Protein AF-X0RHV0-F1 (afdb_monomer)

Mean predicted aligned error: 6.97 Å

Sequence (212 aa):
MEESTAMSLTYCPRVVGPRRPDYHCLESILASPQFAAKAGEELALAIYNHFTSRADGTYHFWPSGETEGNPRIRRSVHDPVKLLNAYGWAICGQCAQVLYGLYRAGGLRPGLIGLPGHSLCEVFYDGRWHILDVDMWTWFRAAEGHVAGAAELAEKPRELILENPNRSNPCDLPDRKLECYAEMYAKTEIVNGRVEGVCPDWGIRAHCMDFH

Radius of gyration: 19.1 Å; Cα contacts (8 Å, |Δi|>4): 354; chains: 1; bounding box: 46×34×72 Å

Structure (mmCIF, N/CA/C/O backbone):
data_AF-X0RHV0-F1
#
_entry.id   AF-X0RHV0-F1
#
loop_
_atom_site.group_PDB
_atom_site.id
_atom_site.type_symbol
_atom_site.label_atom_id
_atom_site.label_alt_id
_atom_site.label_comp_id
_atom_site.label_asym_id
_atom_site.label_entity_id
_atom_site.label_seq_id
_atom_site.pdbx_PDB_ins_code
_atom_site.Cartn_x
_atom_site.Cartn_y
_atom_site.Cartn_z
_atom_site.occupancy
_atom_site.B_iso_or_equiv
_atom_site.auth_seq_id
_atom_site.auth_comp_id
_atom_site.auth_asym_id
_atom_site.auth_atom_id
_atom_site.pdbx_PDB_model_num
ATOM 1 N N . MET A 1 1 ? 26.347 20.298 -51.565 1.00 43.06 1 MET A N 1
ATOM 2 C CA . MET A 1 1 ? 26.789 19.527 -50.388 1.00 43.06 1 MET A CA 1
ATOM 3 C C . MET A 1 1 ? 25.528 19.003 -49.740 1.00 43.06 1 MET A C 1
ATOM 5 O O . MET A 1 1 ? 24.814 19.789 -49.138 1.00 43.06 1 MET A O 1
ATOM 9 N N . GLU A 1 2 ? 25.190 17.744 -49.994 1.00 48.09 2 GLU A N 1
ATOM 10 C CA . GLU A 1 2 ? 24.089 17.066 -49.307 1.00 48.09 2 GLU A CA 1
ATOM 11 C C . GLU A 1 2 ? 24.623 16.528 -47.981 1.00 48.09 2 GLU A C 1
ATOM 13 O O . GLU A 1 2 ? 25.549 15.717 -47.954 1.00 48.09 2 GLU A O 1
ATOM 18 N N . GLU A 1 3 ? 24.076 17.031 -46.879 1.00 54.09 3 GLU A N 1
ATOM 19 C CA . GLU A 1 3 ? 24.314 16.498 -45.542 1.00 54.09 3 GLU A CA 1
ATOM 20 C C . GLU A 1 3 ? 23.583 15.155 -45.423 1.00 54.09 3 GLU A C 1
ATOM 22 O O . GLU A 1 3 ? 22.372 15.084 -45.226 1.00 54.09 3 GLU A O 1
ATOM 27 N N . SER A 1 4 ? 24.334 14.066 -45.584 1.00 59.34 4 SER A N 1
ATOM 28 C CA . SER A 1 4 ? 23.887 12.716 -45.249 1.00 59.34 4 SER A CA 1
ATOM 29 C C . SER A 1 4 ? 23.672 12.633 -43.735 1.00 59.34 4 SER A C 1
ATOM 31 O O . SER A 1 4 ? 24.628 12.477 -42.973 1.00 59.34 4 SER A O 1
ATOM 33 N N . THR A 1 5 ? 22.420 12.712 -43.288 1.00 61.16 5 THR A N 1
ATOM 34 C CA . THR A 1 5 ? 22.034 12.423 -41.903 1.00 61.16 5 THR A CA 1
ATOM 35 C C . THR A 1 5 ? 22.201 10.923 -41.662 1.00 61.16 5 THR A C 1
ATOM 37 O O . THR A 1 5 ? 21.362 10.112 -42.048 1.00 61.16 5 THR A O 1
ATOM 40 N N . ALA A 1 6 ? 23.323 10.524 -41.065 1.00 65.75 6 ALA A N 1
ATOM 41 C CA . ALA A 1 6 ? 23.523 9.145 -40.644 1.00 65.75 6 ALA A CA 1
ATOM 42 C C . ALA A 1 6 ? 22.540 8.824 -39.505 1.00 65.75 6 ALA A C 1
ATOM 44 O O . ALA A 1 6 ? 22.621 9.414 -38.429 1.00 65.75 6 ALA A O 1
ATOM 45 N N . MET A 1 7 ? 21.606 7.895 -39.729 1.00 62.66 7 MET A N 1
ATOM 46 C CA . MET A 1 7 ? 20.765 7.369 -38.652 1.00 62.66 7 MET A CA 1
ATOM 47 C C . MET A 1 7 ? 21.625 6.503 -37.728 1.00 62.66 7 MET A C 1
ATOM 49 O O . MET A 1 7 ? 22.079 5.429 -38.124 1.00 62.66 7 MET A O 1
ATOM 53 N N . SER A 1 8 ? 21.850 6.948 -36.491 1.00 75.25 8 SER A N 1
ATOM 54 C CA . SER A 1 8 ? 22.414 6.091 -35.448 1.00 75.25 8 SER A CA 1
ATOM 55 C C . SER A 1 8 ? 21.302 5.259 -34.814 1.00 75.25 8 SER A C 1
ATOM 57 O O . SER A 1 8 ? 20.317 5.811 -34.323 1.00 75.25 8 SER A O 1
ATOM 59 N N . LEU A 1 9 ? 21.462 3.937 -34.794 1.00 77.88 9 LEU A N 1
ATOM 60 C CA . LEU A 1 9 ? 20.575 3.049 -34.045 1.00 77.88 9 LEU A CA 1
ATOM 61 C C . LEU A 1 9 ? 20.891 3.173 -32.550 1.00 77.88 9 LEU A C 1
ATOM 63 O O . LEU A 1 9 ? 21.970 2.779 -32.108 1.00 77.88 9 LEU A O 1
ATOM 67 N N . THR A 1 10 ? 19.946 3.711 -31.785 1.00 73.62 10 THR A N 1
ATOM 68 C CA . THR A 1 10 ? 20.000 3.755 -30.319 1.00 73.62 10 THR A CA 1
ATOM 69 C C . THR A 1 10 ? 19.164 2.608 -29.762 1.00 73.62 10 THR A C 1
ATOM 71 O O . THR A 1 10 ? 18.024 2.414 -30.177 1.00 73.62 10 THR A O 1
ATOM 74 N N . TYR A 1 11 ? 19.718 1.855 -28.811 1.00 74.56 11 TYR A N 1
ATOM 75 C CA . TYR A 1 11 ? 19.019 0.767 -28.126 1.00 74.56 11 TYR A CA 1
ATOM 76 C C . TYR A 1 11 ? 18.949 1.058 -26.624 1.00 74.56 11 TYR A C 1
ATOM 78 O O . TYR A 1 11 ? 19.955 1.426 -26.020 1.00 74.56 11 TYR A O 1
ATOM 86 N N . CYS A 1 12 ? 17.786 0.830 -26.012 1.00 71.75 12 CYS A N 1
ATOM 87 C CA . CYS A 1 12 ? 17.591 0.887 -24.562 1.00 71.75 12 CYS A CA 1
ATOM 88 C C . CYS A 1 12 ? 17.339 -0.536 -24.039 1.00 71.75 12 CYS A C 1
ATOM 90 O O . CYS A 1 12 ? 16.196 -1.002 -24.076 1.00 71.75 12 CYS A O 1
ATOM 92 N N . PRO A 1 13 ? 18.385 -1.276 -23.616 1.00 75.94 13 PRO A N 1
ATOM 93 C CA . PRO A 1 13 ? 18.211 -2.645 -23.149 1.00 75.94 13 PRO A CA 1
ATOM 94 C C . PRO A 1 13 ? 17.356 -2.671 -21.878 1.00 75.94 13 PRO A C 1
ATOM 96 O O . PRO A 1 13 ? 17.600 -1.919 -20.935 1.00 75.94 13 PRO A O 1
ATOM 99 N N . ARG A 1 14 ? 16.367 -3.569 -21.845 1.00 77.00 14 ARG A N 1
ATOM 100 C CA . ARG A 1 14 ? 15.548 -3.836 -20.658 1.00 77.00 14 ARG A CA 1
ATOM 101 C C . ARG A 1 14 ? 16.146 -5.014 -19.896 1.00 77.00 14 ARG A C 1
ATOM 103 O O . ARG A 1 14 ? 16.381 -6.072 -20.478 1.00 77.00 14 ARG A O 1
ATOM 110 N N . VAL A 1 15 ? 16.387 -4.835 -18.600 1.00 78.44 15 VAL A N 1
ATOM 111 C CA . VAL A 1 15 ? 16.879 -5.903 -17.722 1.00 78.44 15 VAL A CA 1
ATOM 112 C C . VAL A 1 15 ? 15.691 -6.490 -16.971 1.00 78.44 15 VAL A C 1
ATOM 114 O O . VAL A 1 15 ? 15.186 -5.885 -16.032 1.00 78.44 15 VAL A O 1
ATOM 117 N N . VAL A 1 16 ? 15.250 -7.672 -17.395 1.00 82.25 16 VAL A N 1
ATOM 118 C CA . VAL A 1 16 ? 14.149 -8.423 -16.772 1.00 82.25 16 VAL A CA 1
ATOM 119 C C . VAL A 1 16 ? 14.664 -9.739 -16.193 1.00 82.25 16 VAL A C 1
ATOM 121 O O . VAL A 1 16 ? 15.694 -10.260 -16.625 1.00 82.25 16 VAL A O 1
ATOM 124 N N . GLY A 1 17 ? 13.958 -10.299 -15.211 1.00 78.81 17 GLY A N 1
ATOM 125 C CA . GLY A 1 17 ? 14.337 -11.578 -14.617 1.00 78.81 17 GLY A CA 1
ATOM 126 C C . GLY A 1 17 ? 13.169 -12.295 -13.942 1.00 78.81 17 GLY A C 1
ATOM 127 O O . GLY A 1 17 ? 12.178 -11.668 -13.598 1.00 78.81 17 GLY A O 1
ATOM 128 N N . PRO A 1 18 ? 13.282 -13.609 -13.691 1.00 77.69 18 PRO A N 1
ATOM 129 C CA . PRO A 1 18 ? 12.178 -14.410 -13.153 1.00 77.69 18 PRO A CA 1
ATOM 130 C C . PRO A 1 18 ? 11.901 -14.167 -11.661 1.00 77.69 18 PRO A C 1
ATOM 132 O O . PRO A 1 18 ? 10.912 -14.661 -11.133 1.00 77.69 18 PRO A O 1
ATOM 135 N N . ARG A 1 19 ? 12.805 -13.469 -10.959 1.00 79.00 19 ARG A N 1
ATOM 136 C CA . ARG A 1 19 ? 12.746 -13.255 -9.502 1.00 79.00 19 ARG A CA 1
ATOM 137 C C . ARG A 1 19 ? 12.317 -11.847 -9.097 1.00 79.00 19 ARG A C 1
ATOM 139 O O . ARG A 1 19 ? 12.130 -11.619 -7.913 1.00 79.00 19 ARG A O 1
ATOM 146 N N . ARG A 1 20 ? 12.204 -10.917 -10.047 1.00 85.06 20 ARG A N 1
ATOM 147 C CA . ARG A 1 20 ? 11.779 -9.535 -9.803 1.00 85.06 20 ARG A CA 1
ATOM 148 C C . ARG A 1 20 ? 10.726 -9.147 -10.833 1.00 85.06 20 ARG A C 1
ATOM 150 O O . ARG A 1 20 ? 10.904 -9.529 -11.989 1.00 85.06 20 ARG A O 1
ATOM 157 N N . PRO A 1 21 ? 9.674 -8.408 -10.445 1.00 90.88 21 PRO A N 1
ATOM 158 C CA . PRO A 1 21 ? 8.717 -7.888 -11.406 1.00 90.88 21 PRO A CA 1
ATOM 159 C C . PRO A 1 21 ? 9.385 -7.101 -12.527 1.00 90.88 21 PRO A C 1
ATOM 161 O O . PRO A 1 21 ? 10.388 -6.417 -12.309 1.00 90.88 21 PRO A O 1
ATOM 164 N N . ASP A 1 22 ? 8.786 -7.161 -13.712 1.00 91.31 22 ASP A N 1
ATOM 165 C CA . ASP A 1 22 ? 9.091 -6.203 -14.766 1.00 91.31 22 ASP A CA 1
ATOM 166 C C . ASP A 1 22 ? 8.487 -4.845 -14.384 1.00 91.31 22 ASP A C 1
ATOM 168 O O . ASP A 1 22 ? 7.293 -4.605 -14.553 1.00 91.31 22 ASP A O 1
ATOM 172 N N . TYR A 1 23 ? 9.321 -3.952 -13.850 1.00 90.81 23 TYR A N 1
ATOM 173 C CA . TYR A 1 23 ? 8.917 -2.604 -13.452 1.00 90.81 23 TYR A CA 1
ATOM 174 C C . TYR A 1 23 ? 8.792 -1.630 -14.629 1.00 90.81 23 TYR A C 1
ATOM 176 O O . TYR A 1 23 ? 8.876 -0.429 -14.413 1.00 90.81 23 TYR A O 1
ATOM 184 N N . HIS A 1 24 ? 8.627 -2.087 -15.870 1.00 88.19 24 HIS A N 1
ATOM 185 C CA . HIS A 1 24 ? 8.498 -1.200 -17.029 1.00 88.19 24 HIS A CA 1
ATOM 186 C C . HIS A 1 24 ? 7.219 -0.342 -17.020 1.00 88.19 24 HIS A C 1
ATOM 188 O O . HIS A 1 24 ? 7.252 0.831 -17.402 1.00 88.19 24 HIS A O 1
ATOM 194 N N . CYS A 1 25 ? 6.105 -0.927 -16.583 1.00 90.12 25 CYS A N 1
ATOM 195 C CA . CYS A 1 25 ? 4.816 -0.272 -16.381 1.00 90.12 25 CYS A CA 1
ATOM 196 C C . CYS A 1 25 ? 4.019 -1.008 -15.293 1.00 90.12 25 CYS A C 1
ATOM 198 O O . CYS A 1 25 ? 4.396 -2.101 -14.866 1.00 90.12 25 CYS A O 1
ATOM 200 N N . LEU A 1 26 ? 2.908 -0.424 -14.839 1.00 92.56 26 LEU A N 1
ATOM 201 C CA . LEU A 1 26 ? 2.079 -1.015 -13.782 1.00 92.56 26 LEU A CA 1
ATOM 202 C C . LEU A 1 26 ? 1.495 -2.373 -14.197 1.00 92.56 26 LEU A C 1
ATOM 204 O O . LEU A 1 26 ? 1.447 -3.298 -13.389 1.00 92.56 26 LEU A O 1
ATOM 208 N N . GLU A 1 27 ? 1.101 -2.513 -15.461 1.00 92.56 27 GLU A N 1
ATOM 209 C CA . GLU A 1 27 ? 0.551 -3.745 -16.024 1.00 92.56 27 GLU A CA 1
ATOM 210 C C . GLU A 1 27 ? 1.598 -4.865 -16.049 1.00 92.56 27 GLU A C 1
ATOM 212 O O . GLU A 1 27 ? 1.300 -5.984 -15.636 1.00 92.56 27 GLU A O 1
ATOM 217 N N . SER A 1 28 ? 2.836 -4.564 -16.460 1.00 92.56 28 SER A N 1
ATOM 218 C CA . SER A 1 28 ? 3.956 -5.515 -16.414 1.00 92.56 28 SER A CA 1
ATOM 219 C C . SER A 1 28 ? 4.270 -5.960 -14.984 1.00 92.56 28 SER A C 1
ATOM 221 O O . SER A 1 28 ? 4.503 -7.149 -14.748 1.00 92.56 28 SER A O 1
ATOM 223 N N . ILE A 1 29 ? 4.220 -5.038 -14.013 1.00 93.62 29 ILE A N 1
ATOM 224 C CA . ILE A 1 29 ? 4.400 -5.384 -12.598 1.00 93.62 29 ILE A CA 1
ATOM 225 C C . ILE A 1 29 ? 3.337 -6.406 -12.205 1.00 93.62 29 ILE A C 1
ATOM 227 O O . ILE A 1 29 ? 3.684 -7.500 -11.770 1.00 93.62 29 ILE A O 1
ATOM 231 N N . LEU A 1 30 ? 2.059 -6.091 -12.423 1.00 95.25 30 LEU A N 1
ATOM 232 C CA . LEU A 1 30 ? 0.923 -6.931 -12.029 1.00 95.25 30 LEU A CA 1
ATOM 233 C C . LEU A 1 30 ? 0.814 -8.250 -12.814 1.00 95.25 30 LEU A C 1
ATOM 235 O O . LEU A 1 30 ? 0.215 -9.203 -12.320 1.00 95.25 30 LEU A O 1
ATOM 239 N N . ALA A 1 31 ? 1.424 -8.342 -13.997 1.00 94.12 31 ALA A N 1
ATOM 240 C CA . ALA A 1 31 ? 1.538 -9.587 -14.757 1.00 94.12 31 ALA A CA 1
ATOM 241 C C . ALA A 1 31 ? 2.540 -10.584 -14.144 1.00 94.12 31 ALA A C 1
ATOM 243 O O . ALA A 1 31 ? 2.587 -11.747 -14.550 1.00 94.12 31 ALA A O 1
ATOM 244 N N . SER A 1 32 ? 3.345 -10.153 -13.168 1.00 92.94 32 SER A N 1
ATOM 245 C CA . SER A 1 32 ? 4.339 -11.012 -12.525 1.00 92.94 32 SER A CA 1
ATOM 246 C C . SER A 1 32 ? 3.670 -12.109 -11.677 1.00 92.94 32 SER A C 1
ATOM 248 O O . SER A 1 32 ? 2.629 -11.853 -11.064 1.00 92.94 32 SER A O 1
ATOM 250 N N . PRO A 1 33 ? 4.249 -13.326 -11.581 1.00 92.69 33 PRO A N 1
ATOM 251 C CA . PRO A 1 33 ? 3.590 -14.487 -10.968 1.00 92.69 33 PRO A CA 1
ATOM 252 C C . PRO A 1 33 ? 3.074 -14.287 -9.537 1.00 92.69 33 PRO A C 1
ATOM 254 O O . PRO A 1 33 ? 2.109 -14.928 -9.136 1.00 92.69 33 PRO A O 1
ATOM 257 N N . GLN A 1 34 ? 3.701 -13.405 -8.757 1.00 91.75 34 GLN A N 1
ATOM 258 C CA . GLN A 1 34 ? 3.284 -13.102 -7.387 1.00 91.75 34 GLN A CA 1
ATOM 259 C C . GLN A 1 34 ? 1.989 -12.280 -7.290 1.00 91.75 34 GLN A C 1
ATOM 261 O O . GLN A 1 34 ? 1.376 -12.273 -6.226 1.00 91.75 34 GLN A O 1
ATOM 266 N N . PHE A 1 35 ? 1.571 -11.604 -8.363 1.00 95.62 35 PHE A N 1
ATOM 267 C CA . PHE A 1 35 ? 0.349 -10.788 -8.404 1.00 95.62 35 PHE A CA 1
ATOM 268 C C . PHE A 1 35 ? -0.683 -11.336 -9.389 1.00 95.62 35 PHE A C 1
ATOM 270 O O . PHE A 1 35 ? -1.881 -11.136 -9.195 1.00 95.62 35 PHE A O 1
ATOM 277 N N . ALA A 1 36 ? -0.224 -12.035 -10.429 1.00 94.81 36 ALA A N 1
ATOM 278 C CA . ALA A 1 36 ? -1.064 -12.541 -11.500 1.00 94.81 36 ALA A CA 1
ATOM 279 C C . ALA A 1 36 ? -2.244 -13.371 -10.967 1.00 94.81 36 ALA A C 1
ATOM 281 O O . ALA A 1 36 ? -2.089 -14.204 -10.074 1.00 94.81 36 ALA A O 1
ATOM 282 N N . ALA A 1 37 ? -3.424 -13.139 -11.548 1.00 94.88 37 ALA A N 1
ATOM 283 C CA . ALA A 1 37 ? -4.700 -13.773 -11.199 1.00 94.88 37 ALA A CA 1
ATOM 284 C C . ALA A 1 37 ? -5.232 -13.514 -9.772 1.00 94.88 37 ALA A C 1
ATOM 286 O O . ALA A 1 37 ? -6.312 -14.007 -9.447 1.00 94.88 37 ALA A O 1
ATOM 287 N N . LYS A 1 38 ? -4.543 -12.721 -8.941 1.00 97.88 38 LYS A N 1
ATOM 288 C CA . LYS A 1 38 ? -5.050 -12.309 -7.626 1.00 97.88 38 LYS A CA 1
ATOM 289 C C . LYS A 1 38 ? -6.036 -11.152 -7.767 1.00 97.88 38 LYS A C 1
ATOM 291 O O . LYS A 1 38 ? -5.887 -10.297 -8.638 1.00 97.88 38 LYS A O 1
ATOM 296 N N . ALA A 1 39 ? -7.011 -11.091 -6.867 1.00 97.31 39 ALA A N 1
ATOM 297 C CA . ALA A 1 39 ? -7.975 -9.996 -6.765 1.00 97.31 39 ALA A CA 1
ATOM 298 C C . ALA A 1 39 ? -8.320 -9.713 -5.292 1.00 97.31 39 ALA A C 1
ATOM 300 O O . ALA A 1 39 ? -7.918 -10.462 -4.402 1.00 97.31 39 ALA A O 1
ATOM 301 N N . GLY A 1 40 ? -9.061 -8.631 -5.033 1.00 97.81 40 GLY A N 1
ATOM 302 C CA . GLY A 1 40 ? -9.542 -8.280 -3.690 1.00 97.81 40 GLY A CA 1
ATOM 303 C C . GLY A 1 40 ? -8.428 -8.215 -2.639 1.00 97.81 40 GLY A C 1
ATOM 304 O O . GLY A 1 40 ? -7.352 -7.664 -2.895 1.00 97.81 40 GLY A O 1
ATOM 305 N N . GLU A 1 41 ? -8.683 -8.811 -1.470 1.00 98.25 41 GLU A N 1
ATOM 306 C CA . GLU A 1 41 ? -7.718 -8.888 -0.365 1.00 98.25 41 GLU A CA 1
ATOM 307 C C . GLU A 1 41 ? -6.417 -9.597 -0.774 1.00 98.25 41 GLU A C 1
ATOM 309 O O . GLU A 1 41 ? -5.327 -9.165 -0.395 1.00 98.25 41 GLU A O 1
ATOM 314 N N . GLU A 1 42 ? -6.506 -10.659 -1.581 1.00 98.44 42 GLU A N 1
ATOM 315 C CA . GLU A 1 42 ? -5.343 -11.460 -1.969 1.00 98.44 42 GLU A CA 1
ATOM 316 C C . GLU A 1 42 ? -4.333 -10.633 -2.774 1.00 98.44 42 GLU A C 1
ATOM 318 O O . GLU A 1 42 ? -3.125 -10.711 -2.535 1.00 98.44 42 GLU A O 1
ATOM 323 N N . LEU A 1 43 ? -4.825 -9.806 -3.702 1.00 98.62 43 LEU A N 1
ATOM 324 C CA . LEU A 1 43 ? -3.979 -8.896 -4.471 1.00 98.62 43 LEU A CA 1
ATOM 325 C C . LEU A 1 43 ? -3.397 -7.795 -3.581 1.00 98.62 43 LEU A C 1
ATOM 327 O O . LEU A 1 43 ? -2.203 -7.507 -3.667 1.00 98.62 43 LEU A O 1
ATOM 331 N N . ALA A 1 44 ? -4.216 -7.205 -2.707 1.00 98.38 44 ALA A N 1
ATOM 332 C CA . ALA A 1 44 ? -3.777 -6.139 -1.813 1.00 98.38 44 ALA A CA 1
ATOM 333 C C . ALA A 1 44 ? -2.654 -6.607 -0.867 1.00 98.38 44 ALA A C 1
ATOM 335 O O . ALA A 1 44 ? -1.632 -5.934 -0.731 1.00 98.38 44 ALA A O 1
ATOM 336 N N . LEU A 1 45 ? -2.793 -7.801 -0.282 1.00 98.25 45 LEU A N 1
ATOM 337 C CA . LEU A 1 45 ? -1.759 -8.414 0.552 1.00 98.25 45 LEU A CA 1
ATOM 338 C C . LEU A 1 45 ? -0.520 -8.817 -0.248 1.00 98.25 45 LEU A C 1
ATOM 340 O O . LEU A 1 45 ? 0.589 -8.678 0.260 1.00 98.25 45 LEU A O 1
ATOM 344 N N . ALA A 1 46 ? -0.672 -9.309 -1.481 1.00 97.69 46 ALA A N 1
ATOM 345 C CA . ALA A 1 46 ? 0.476 -9.634 -2.326 1.00 97.69 46 ALA A CA 1
ATOM 346 C C . ALA A 1 46 ? 1.315 -8.386 -2.634 1.00 97.69 46 ALA A C 1
ATOM 348 O O . ALA A 1 46 ? 2.538 -8.426 -2.492 1.00 97.69 46 ALA A O 1
ATOM 349 N N . ILE A 1 47 ? 0.661 -7.271 -2.982 1.00 97.38 47 ILE A N 1
ATOM 350 C CA . ILE A 1 47 ? 1.303 -5.964 -3.178 1.00 97.38 47 ILE A CA 1
ATOM 351 C C . ILE A 1 47 ? 2.010 -5.524 -1.893 1.00 97.38 47 ILE A C 1
ATOM 353 O O . ILE A 1 47 ? 3.200 -5.219 -1.936 1.00 97.38 47 ILE A O 1
ATOM 357 N N . TYR A 1 48 ? 1.318 -5.553 -0.751 1.00 97.25 48 TYR A N 1
ATOM 358 C CA . TYR A 1 48 ? 1.912 -5.210 0.542 1.00 97.25 48 TYR A CA 1
ATOM 359 C C . TYR A 1 48 ? 3.169 -6.045 0.827 1.00 97.25 48 TYR A C 1
ATOM 361 O O . TYR A 1 48 ? 4.246 -5.489 1.014 1.00 97.25 48 TYR A O 1
ATOM 369 N N . ASN A 1 49 ? 3.056 -7.375 0.765 1.00 95.50 49 ASN A N 1
ATOM 370 C CA . ASN A 1 49 ? 4.151 -8.297 1.070 1.00 95.50 49 ASN A CA 1
ATOM 371 C C . ASN A 1 49 ? 5.374 -8.068 0.181 1.00 95.50 49 ASN A C 1
ATOM 373 O O . ASN A 1 49 ? 6.503 -8.235 0.636 1.00 95.50 49 ASN A O 1
ATOM 377 N N . HIS A 1 50 ? 5.157 -7.703 -1.083 1.00 94.56 50 HIS A N 1
ATOM 378 C CA . HIS A 1 50 ? 6.229 -7.386 -2.016 1.00 94.56 50 HIS A CA 1
ATOM 379 C C . HIS A 1 50 ? 6.995 -6.128 -1.587 1.00 94.56 50 HIS A C 1
ATOM 381 O O . HIS A 1 50 ? 8.218 -6.181 -1.425 1.00 94.56 50 HIS A O 1
ATOM 387 N N . PHE A 1 51 ? 6.276 -5.032 -1.323 1.00 93.94 51 PHE A N 1
ATOM 388 C CA . PHE A 1 51 ? 6.871 -3.741 -0.953 1.00 93.94 51 PHE A CA 1
ATOM 389 C C . PHE A 1 51 ? 7.358 -3.656 0.499 1.00 93.94 51 PHE A C 1
ATOM 391 O O . PHE A 1 51 ? 8.112 -2.742 0.825 1.00 93.94 51 PHE A O 1
ATOM 398 N N . THR A 1 52 ? 7.022 -4.635 1.338 1.00 93.19 52 THR A N 1
ATOM 399 C CA . THR A 1 52 ? 7.591 -4.811 2.683 1.00 93.19 52 THR A CA 1
ATOM 400 C C . THR A 1 52 ? 8.527 -6.023 2.772 1.00 93.19 52 THR A C 1
ATOM 402 O O . THR A 1 52 ? 8.794 -6.544 3.857 1.00 93.19 52 THR A O 1
ATOM 405 N N . SER A 1 53 ? 9.001 -6.551 1.639 1.00 91.50 53 SER A N 1
ATOM 406 C CA . SER A 1 53 ? 9.967 -7.653 1.631 1.00 91.50 53 SER A CA 1
ATOM 407 C C . SER A 1 53 ? 11.400 -7.139 1.782 1.00 91.50 53 SER A C 1
ATOM 409 O O . SER A 1 53 ? 11.742 -6.035 1.374 1.00 91.50 53 SER A O 1
ATOM 411 N N . ARG A 1 54 ? 12.308 -7.976 2.293 1.00 85.94 54 ARG A N 1
ATOM 412 C CA . ARG A 1 54 ? 13.744 -7.632 2.344 1.00 85.94 54 ARG A CA 1
ATOM 413 C C . ARG A 1 54 ? 14.428 -7.606 0.974 1.00 85.94 54 ARG A C 1
ATOM 415 O O . ARG A 1 54 ? 15.551 -7.125 0.877 1.00 85.94 54 ARG A O 1
ATOM 422 N N . ALA A 1 55 ? 13.806 -8.196 -0.046 1.00 87.06 55 ALA A N 1
ATOM 423 C CA . ALA A 1 55 ? 14.393 -8.322 -1.376 1.00 87.06 55 ALA A CA 1
ATOM 424 C C . ALA A 1 55 ? 13.959 -7.182 -2.299 1.00 87.06 55 ALA A C 1
ATOM 426 O O . ALA A 1 55 ? 14.791 -6.632 -3.015 1.00 87.06 55 ALA A O 1
ATOM 427 N N . ASP A 1 56 ? 12.676 -6.832 -2.273 1.00 87.56 56 ASP A N 1
ATOM 428 C CA . ASP A 1 56 ? 12.050 -5.898 -3.215 1.00 87.56 56 ASP A CA 1
ATOM 429 C C . ASP A 1 56 ? 11.309 -4.753 -2.525 1.00 87.56 56 ASP A C 1
ATOM 431 O O . ASP A 1 56 ? 10.688 -3.925 -3.193 1.00 87.56 56 ASP A O 1
ATOM 435 N N . GLY A 1 57 ? 11.364 -4.711 -1.194 1.00 87.31 57 GLY A N 1
ATOM 436 C CA . GLY A 1 57 ? 10.693 -3.693 -0.418 1.00 87.31 57 GLY A CA 1
ATOM 437 C C . GLY A 1 57 ? 11.297 -2.310 -0.591 1.00 87.31 57 GLY A C 1
ATOM 438 O O . GLY A 1 57 ? 12.485 -2.142 -0.874 1.00 87.31 57 GLY A O 1
ATOM 439 N N . THR A 1 58 ? 10.451 -1.312 -0.384 1.00 86.31 58 THR A N 1
ATOM 440 C CA . THR A 1 58 ? 10.868 0.082 -0.258 1.00 86.31 58 THR A CA 1
ATOM 441 C C . THR A 1 58 ? 11.235 0.369 1.191 1.00 86.31 58 THR A C 1
ATOM 443 O O . THR A 1 58 ? 10.632 -0.187 2.110 1.00 86.31 58 THR A O 1
ATOM 446 N N . TYR A 1 59 ? 12.186 1.272 1.412 1.00 86.06 59 TYR A N 1
ATOM 447 C CA . TYR A 1 59 ? 12.462 1.809 2.742 1.00 86.06 59 TYR A CA 1
ATOM 448 C C . TYR A 1 59 ? 12.120 3.297 2.801 1.00 86.06 59 TYR A C 1
ATOM 450 O O . TYR A 1 59 ? 12.268 4.022 1.811 1.00 86.06 59 TYR A O 1
ATOM 458 N N . HIS A 1 60 ? 11.661 3.736 3.972 1.00 88.94 60 HIS A N 1
ATOM 459 C CA . HIS A 1 60 ? 11.322 5.129 4.218 1.00 88.94 60 HIS A CA 1
ATOM 460 C C . HIS A 1 60 ? 12.591 5.983 4.301 1.00 88.94 60 HIS A C 1
ATOM 462 O O . HIS A 1 60 ? 13.454 5.752 5.152 1.00 88.94 60 HIS A O 1
ATOM 468 N N . PHE A 1 61 ? 12.719 6.975 3.421 1.00 87.88 61 PHE A N 1
ATOM 469 C CA . PHE A 1 61 ? 13.841 7.918 3.428 1.00 87.88 61 PHE A CA 1
ATOM 470 C C . PHE A 1 61 ? 13.438 9.273 2.839 1.00 87.88 61 PHE A C 1
ATOM 472 O O . PHE A 1 61 ? 12.267 9.543 2.661 1.00 87.88 61 PHE A O 1
ATOM 479 N N . TRP A 1 62 ? 14.389 10.165 2.564 1.00 85.00 62 TRP A N 1
ATOM 480 C CA . TRP A 1 62 ? 14.162 11.499 2.021 1.00 85.00 62 TRP A CA 1
ATOM 481 C C . TRP A 1 62 ? 13.334 11.489 0.721 1.00 85.00 62 TRP A C 1
ATOM 483 O O . TRP A 1 62 ? 13.581 10.636 -0.138 1.00 85.00 62 TRP A O 1
ATOM 493 N N . PRO A 1 63 ? 12.414 12.455 0.509 1.00 81.38 63 PRO A N 1
ATOM 494 C CA . PRO A 1 63 ? 11.645 12.537 -0.731 1.00 81.38 63 PRO A CA 1
ATOM 495 C C . PRO A 1 63 ? 12.571 12.593 -1.945 1.00 81.38 63 PRO A C 1
ATOM 497 O O . PRO A 1 63 ? 13.436 13.470 -2.038 1.00 81.38 63 PRO A O 1
ATOM 500 N N . SER A 1 64 ? 12.381 11.675 -2.895 1.00 84.12 64 SER A N 1
ATOM 501 C CA . SER A 1 64 ? 13.128 11.722 -4.152 1.00 84.12 64 SER A CA 1
ATOM 502 C C . SER A 1 64 ? 12.738 12.973 -4.937 1.00 84.12 64 SER A C 1
ATOM 504 O O . SER A 1 64 ? 11.578 13.161 -5.305 1.00 84.12 64 SER A O 1
ATOM 506 N N . GLY A 1 65 ? 13.709 13.864 -5.136 1.00 78.50 65 GLY A N 1
ATOM 507 C CA . GLY A 1 65 ? 13.507 15.167 -5.757 1.00 78.50 65 GLY A CA 1
ATOM 508 C C . GLY A 1 65 ? 14.150 15.265 -7.134 1.00 78.50 65 GLY A C 1
ATOM 509 O O . GLY A 1 65 ? 15.255 14.766 -7.336 1.00 78.50 65 GLY A O 1
ATOM 510 N N . GLU A 1 66 ? 13.490 15.962 -8.058 1.00 77.00 66 GLU A N 1
ATOM 511 C CA . GLU A 1 66 ? 14.031 16.269 -9.384 1.00 77.00 66 GLU A CA 1
ATOM 512 C C . GLU A 1 66 ? 13.766 17.711 -9.816 1.00 77.00 66 GLU A C 1
ATOM 514 O O . GLU A 1 66 ? 12.656 18.256 -9.708 1.00 77.00 66 GLU A O 1
ATOM 519 N N . THR A 1 67 ? 14.810 18.326 -10.373 1.00 71.69 67 THR A N 1
ATOM 520 C CA . THR A 1 67 ? 14.752 19.676 -10.944 1.00 71.69 67 THR A CA 1
ATOM 521 C C . THR A 1 67 ? 13.938 19.705 -12.241 1.00 71.69 67 THR A C 1
ATOM 523 O O . THR A 1 67 ? 13.217 20.678 -12.473 1.00 71.69 67 THR A O 1
ATOM 526 N N . GLU A 1 68 ? 13.968 18.622 -13.022 1.00 67.81 68 GLU A N 1
ATOM 527 C CA . GLU A 1 68 ? 13.284 18.444 -14.310 1.00 67.81 68 GLU A CA 1
ATOM 528 C C . GLU A 1 68 ? 12.705 17.019 -14.402 1.00 67.81 68 GLU A C 1
ATOM 530 O O . GLU A 1 68 ? 13.343 16.076 -13.945 1.00 67.81 68 GLU A O 1
ATOM 535 N N . GLY A 1 69 ? 11.491 16.860 -14.949 1.00 62.41 69 GLY A N 1
ATOM 536 C CA . GLY A 1 69 ? 10.791 15.566 -15.043 1.00 62.41 69 GLY A CA 1
ATOM 537 C C . GLY A 1 69 ? 9.279 15.654 -14.776 1.00 62.41 69 GLY A C 1
ATOM 538 O O . GLY A 1 69 ? 8.812 16.601 -14.139 1.00 62.41 69 GLY A O 1
ATOM 539 N N . ASN A 1 70 ? 8.515 14.667 -15.264 1.00 64.69 70 ASN A N 1
ATOM 540 C CA . ASN A 1 70 ? 7.062 14.537 -15.083 1.00 64.69 70 ASN A CA 1
ATOM 541 C C . ASN A 1 70 ? 6.665 13.072 -14.792 1.00 64.69 70 ASN A C 1
ATOM 543 O O . ASN A 1 70 ? 7.305 12.185 -15.355 1.00 64.69 70 ASN A O 1
ATOM 547 N N . PRO A 1 71 ? 5.604 12.815 -13.994 1.00 64.88 71 PRO A N 1
ATOM 548 C CA . PRO A 1 71 ? 4.919 13.730 -13.079 1.00 64.88 71 PRO A CA 1
ATOM 549 C C . PRO A 1 71 ? 5.716 13.995 -11.789 1.00 64.88 71 PRO A C 1
ATOM 551 O O . PRO A 1 71 ? 6.320 13.099 -11.196 1.00 64.88 71 PRO A O 1
ATOM 554 N N . ARG A 1 72 ? 5.645 15.240 -11.304 1.00 64.62 72 ARG A N 1
ATOM 555 C CA . ARG A 1 72 ? 6.189 15.652 -10.002 1.00 64.62 72 ARG A CA 1
ATOM 556 C C . ARG A 1 72 ? 5.186 16.481 -9.210 1.00 64.62 72 ARG A C 1
ATOM 558 O O . ARG A 1 72 ? 4.424 17.254 -9.786 1.00 64.6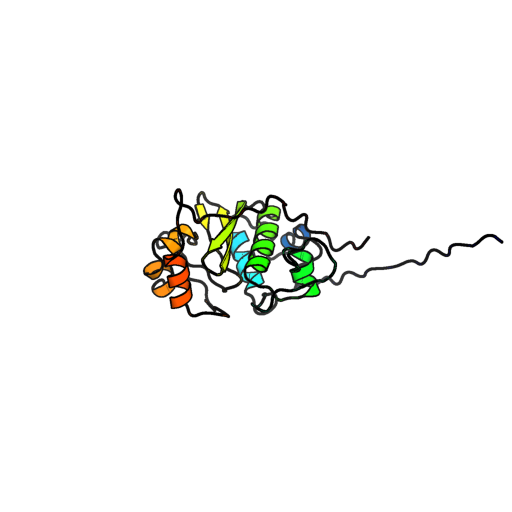2 72 ARG A O 1
ATOM 565 N N . ILE A 1 73 ? 5.243 16.386 -7.886 1.00 65.94 73 ILE A N 1
ATOM 566 C CA . ILE A 1 73 ? 4.478 17.232 -6.959 1.00 65.94 73 ILE A CA 1
ATOM 567 C C . ILE A 1 73 ? 5.486 17.906 -6.037 1.00 65.94 73 ILE A C 1
ATOM 569 O O . ILE A 1 73 ? 6.290 17.237 -5.401 1.00 65.94 73 ILE A O 1
ATOM 573 N N . ARG A 1 74 ? 5.486 19.245 -5.984 1.00 68.31 74 ARG A N 1
ATOM 574 C CA . ARG A 1 74 ? 6.418 20.031 -5.145 1.00 68.31 74 ARG A CA 1
ATOM 575 C C . ARG A 1 74 ? 7.900 19.637 -5.313 1.00 68.31 74 ARG A C 1
ATOM 577 O O . ARG A 1 74 ? 8.653 19.643 -4.349 1.00 68.31 74 ARG A O 1
ATOM 584 N N . ARG A 1 75 ? 8.319 19.353 -6.555 1.00 74.31 75 ARG A N 1
ATOM 585 C CA . ARG A 1 75 ? 9.663 18.858 -6.940 1.00 74.31 75 ARG A CA 1
ATOM 586 C C . ARG A 1 75 ? 9.978 17.417 -6.525 1.00 74.31 75 ARG A C 1
ATOM 588 O O . ARG A 1 75 ? 11.073 16.967 -6.836 1.00 74.31 75 ARG A O 1
ATOM 595 N N . SER A 1 76 ? 9.043 16.694 -5.917 1.00 79.06 76 SER A N 1
ATOM 596 C CA . SER A 1 76 ? 9.182 15.268 -5.617 1.00 79.06 76 SER A CA 1
ATOM 597 C C . SER A 1 76 ? 8.637 14.401 -6.748 1.00 79.06 76 SER A C 1
ATOM 599 O O . SER A 1 76 ? 7.611 14.736 -7.347 1.00 79.06 76 SER A O 1
ATOM 601 N N . VAL A 1 77 ? 9.300 13.283 -7.034 1.00 84.31 77 VAL A N 1
ATOM 602 C CA . VAL A 1 77 ? 8.864 12.300 -8.036 1.00 84.31 77 VAL A CA 1
ATOM 603 C C . VAL A 1 77 ? 7.701 11.489 -7.477 1.00 84.31 77 VAL A C 1
ATOM 605 O O . VAL A 1 77 ? 7.794 10.966 -6.373 1.00 84.31 77 VAL A O 1
ATOM 608 N N . HIS A 1 78 ? 6.605 11.368 -8.223 1.00 82.94 78 HIS A N 1
ATOM 609 C CA . HIS A 1 78 ? 5.461 10.530 -7.826 1.00 82.94 78 HIS A CA 1
ATOM 610 C C . HIS A 1 78 ? 5.099 9.474 -8.870 1.00 82.94 78 HIS A C 1
ATOM 612 O O . HIS A 1 78 ? 4.126 8.749 -8.693 1.00 82.94 78 HIS A O 1
ATOM 618 N N . ASP A 1 79 ? 5.879 9.378 -9.946 1.00 84.88 79 ASP A N 1
ATOM 619 C CA . ASP A 1 79 ? 5.730 8.314 -10.926 1.00 84.88 79 ASP A CA 1
ATOM 620 C C . ASP A 1 79 ? 6.154 6.966 -10.309 1.00 84.88 79 ASP A C 1
ATOM 622 O O . ASP A 1 79 ? 7.321 6.824 -9.926 1.00 84.88 79 ASP A O 1
ATOM 626 N N . PRO A 1 80 ? 5.248 5.974 -10.195 1.00 87.31 80 PRO A N 1
ATOM 627 C CA . PRO A 1 80 ? 5.570 4.701 -9.560 1.00 87.31 80 PRO A CA 1
ATOM 628 C C . PRO A 1 80 ? 6.683 3.946 -10.279 1.00 87.31 80 PRO A C 1
ATOM 630 O O . PRO A 1 80 ? 7.556 3.359 -9.649 1.00 87.31 80 PRO A O 1
ATOM 633 N N 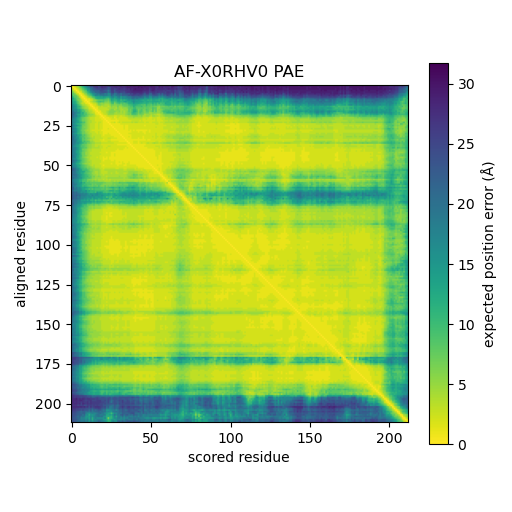. VAL A 1 81 ? 6.676 3.986 -11.605 1.00 88.88 81 VAL A N 1
ATOM 634 C CA . VAL A 1 81 ? 7.634 3.274 -12.440 1.00 88.88 81 VAL A CA 1
ATOM 635 C C . VAL A 1 81 ? 9.029 3.865 -12.231 1.00 88.88 81 VAL A C 1
ATOM 637 O O . VAL A 1 81 ? 9.994 3.135 -11.991 1.00 88.88 81 VAL A O 1
ATOM 640 N N . LYS A 1 82 ? 9.142 5.194 -12.215 1.00 86.75 82 LYS A N 1
ATOM 641 C CA . LYS A 1 82 ? 10.411 5.875 -11.947 1.00 86.75 82 LYS A CA 1
ATOM 642 C C . LYS A 1 82 ? 10.903 5.662 -10.516 1.00 86.75 82 LYS A C 1
ATOM 644 O O . LYS A 1 82 ? 12.089 5.404 -10.318 1.00 86.75 82 LYS A O 1
ATOM 649 N N . LEU A 1 83 ? 10.007 5.736 -9.528 1.00 88.44 83 LEU A N 1
ATOM 650 C CA . LEU A 1 83 ? 10.332 5.485 -8.119 1.00 88.44 83 LEU A CA 1
ATOM 651 C C . LEU A 1 83 ? 10.972 4.107 -7.921 1.00 88.44 83 LEU A C 1
ATOM 653 O O . LEU A 1 83 ? 12.017 3.999 -7.276 1.00 88.44 83 LEU A O 1
ATOM 657 N N . LEU A 1 84 ? 10.382 3.077 -8.529 1.00 89.50 84 LEU A N 1
ATOM 658 C CA . LEU A 1 84 ? 10.814 1.690 -8.364 1.00 89.50 84 LEU A CA 1
ATOM 659 C C . LEU A 1 84 ? 12.093 1.351 -9.140 1.00 89.50 84 LEU A C 1
ATOM 661 O O . LEU A 1 84 ? 12.889 0.547 -8.662 1.00 89.50 84 LEU A O 1
ATOM 665 N N . ASN A 1 85 ? 12.326 1.973 -10.300 1.00 87.88 85 ASN A N 1
ATOM 666 C CA . ASN A 1 85 ? 13.518 1.693 -11.108 1.00 87.88 85 ASN A CA 1
ATOM 667 C C . ASN A 1 85 ? 14.739 2.548 -10.737 1.00 87.88 85 ASN A C 1
ATOM 669 O O . ASN A 1 85 ? 15.863 2.057 -10.821 1.00 87.88 85 ASN A O 1
ATOM 673 N N . ALA A 1 86 ? 14.549 3.825 -10.387 1.00 87.50 86 ALA A N 1
ATOM 674 C CA . ALA A 1 86 ? 15.653 4.784 -10.273 1.00 87.50 86 ALA A CA 1
ATOM 675 C C . ALA A 1 86 ? 16.054 5.117 -8.830 1.00 87.50 86 ALA A C 1
ATOM 677 O O . ALA A 1 86 ? 17.200 5.500 -8.599 1.00 87.50 86 ALA A O 1
ATOM 678 N N . TYR A 1 87 ? 15.133 4.989 -7.870 1.00 88.19 87 TYR A N 1
ATOM 679 C CA . TYR A 1 87 ? 15.373 5.390 -6.482 1.00 88.19 87 TYR A CA 1
ATOM 680 C C . TYR A 1 87 ? 15.424 4.183 -5.549 1.00 88.19 87 TYR A C 1
ATOM 682 O O . TYR A 1 87 ? 16.427 3.965 -4.882 1.00 88.19 87 TYR A O 1
ATOM 690 N N . GLY A 1 88 ? 14.369 3.366 -5.505 1.00 85.81 88 GLY A N 1
ATOM 691 C CA . GLY A 1 88 ? 14.296 2.242 -4.562 1.00 85.81 88 GLY A CA 1
ATOM 692 C C . GLY A 1 88 ? 14.041 2.653 -3.101 1.00 85.81 88 GLY A C 1
ATOM 693 O O . GLY A 1 88 ? 14.062 1.803 -2.214 1.00 85.81 88 GLY A O 1
ATOM 694 N N . TRP A 1 89 ? 13.759 3.934 -2.847 1.00 90.38 89 TRP A N 1
ATOM 695 C CA . TRP A 1 89 ? 13.251 4.464 -1.578 1.00 90.38 89 TRP A CA 1
ATOM 696 C C . TRP A 1 89 ? 12.119 5.457 -1.843 1.00 90.38 89 TRP A C 1
ATOM 698 O O . TRP A 1 89 ? 11.973 5.968 -2.959 1.00 90.38 89 TRP A O 1
ATOM 708 N N . ALA A 1 90 ? 11.317 5.733 -0.819 1.00 90.44 90 ALA A N 1
ATOM 709 C CA . ALA A 1 90 ? 10.171 6.629 -0.912 1.00 90.44 90 ALA A CA 1
ATOM 710 C C . ALA A 1 90 ? 9.822 7.226 0.462 1.00 90.44 90 ALA A C 1
ATOM 712 O O . ALA A 1 90 ? 10.307 6.755 1.487 1.00 90.44 90 ALA A O 1
ATOM 713 N N . ILE A 1 91 ? 8.982 8.264 0.471 1.00 90.25 91 ILE A N 1
ATOM 714 C CA . ILE A 1 91 ? 8.209 8.691 1.654 1.00 90.25 91 ILE A CA 1
ATOM 715 C C . ILE A 1 91 ? 6.744 8.261 1.538 1.00 90.25 91 ILE A C 1
ATOM 717 O O . ILE A 1 91 ? 6.275 7.948 0.442 1.00 90.25 91 ILE A O 1
ATOM 721 N N . CYS A 1 92 ? 5.985 8.397 2.627 1.00 90.94 92 CYS A N 1
ATOM 722 C CA . CYS A 1 92 ? 4.550 8.112 2.715 1.00 90.94 92 CYS A CA 1
ATOM 723 C C . CYS A 1 92 ? 3.727 8.551 1.493 1.00 90.94 92 CYS A C 1
ATOM 725 O O . CYS A 1 92 ? 3.040 7.742 0.874 1.00 90.94 92 CYS A O 1
ATOM 727 N N . GLY A 1 93 ? 3.855 9.809 1.059 1.00 88.06 93 GLY A N 1
ATOM 728 C CA . GLY A 1 93 ? 3.126 10.325 -0.102 1.00 88.06 93 GLY A CA 1
ATOM 729 C C . GLY A 1 93 ? 3.538 9.695 -1.438 1.00 88.06 93 GLY A C 1
ATOM 730 O O . GLY A 1 93 ? 2.740 9.657 -2.367 1.00 88.06 93 GLY A O 1
ATOM 731 N N . GLN A 1 94 ? 4.767 9.197 -1.565 1.00 90.62 94 GLN A N 1
ATOM 732 C CA . GLN A 1 94 ? 5.247 8.486 -2.753 1.00 90.62 94 GLN A CA 1
ATOM 733 C C . GLN A 1 94 ? 4.783 7.025 -2.727 1.00 90.62 94 GLN A C 1
ATOM 735 O O . GLN A 1 94 ? 4.219 6.557 -3.714 1.00 90.62 94 GLN A O 1
ATOM 740 N N . CYS A 1 95 ? 4.902 6.356 -1.575 1.00 93.31 95 CYS A N 1
ATOM 741 C CA . CYS A 1 95 ? 4.340 5.026 -1.328 1.00 93.31 95 CYS A CA 1
ATOM 742 C C . CYS A 1 95 ? 2.833 4.990 -1.627 1.00 93.31 95 CYS A C 1
ATOM 744 O O . CYS A 1 95 ? 2.362 4.131 -2.369 1.00 93.31 95 CYS A O 1
ATOM 746 N N . ALA A 1 96 ? 2.076 5.976 -1.138 1.00 92.56 96 ALA A N 1
ATOM 747 C CA . ALA A 1 96 ? 0.642 6.088 -1.386 1.00 92.56 96 ALA A CA 1
ATOM 748 C C . ALA A 1 96 ? 0.304 6.201 -2.885 1.00 92.56 96 ALA A C 1
ATOM 750 O O . ALA A 1 96 ? -0.653 5.584 -3.345 1.00 92.56 96 ALA A O 1
ATOM 751 N N . GLN A 1 97 ? 1.096 6.938 -3.670 1.00 89.94 97 GLN A N 1
ATOM 752 C CA . GLN A 1 97 ? 0.884 7.067 -5.120 1.00 89.94 97 GLN A CA 1
ATOM 753 C C . GLN A 1 97 ? 1.243 5.777 -5.874 1.00 89.94 97 GLN A C 1
ATOM 755 O O . GLN A 1 97 ? 0.519 5.387 -6.790 1.00 89.94 97 GLN A O 1
ATOM 760 N N . VAL A 1 98 ? 2.303 5.072 -5.457 1.00 92.88 98 VAL A N 1
ATOM 761 C CA . VAL A 1 98 ? 2.639 3.735 -5.983 1.00 92.88 98 VAL A CA 1
ATOM 762 C C . VAL A 1 98 ? 1.474 2.770 -5.763 1.00 92.88 98 VAL A C 1
ATOM 764 O O . VAL A 1 98 ? 1.006 2.144 -6.716 1.00 92.88 98 VAL A O 1
ATOM 767 N N . LEU A 1 99 ? 0.960 2.700 -4.531 1.00 95.81 99 LEU A N 1
ATOM 768 C CA . LEU A 1 99 ? -0.191 1.864 -4.193 1.00 95.81 99 LEU A CA 1
ATOM 769 C C . LEU A 1 99 ? -1.440 2.264 -4.978 1.00 95.81 99 LEU A C 1
ATOM 771 O O . LEU A 1 99 ? -2.111 1.395 -5.527 1.00 95.81 99 LEU A O 1
ATOM 775 N N . TYR A 1 100 ? -1.726 3.563 -5.099 1.00 93.81 100 TYR A N 1
ATOM 776 C CA . TYR A 1 100 ? -2.859 4.049 -5.883 1.00 93.81 100 TYR A CA 1
ATOM 777 C C . TYR A 1 100 ? -2.784 3.559 -7.334 1.00 93.81 100 TYR A C 1
ATOM 779 O O . TYR A 1 100 ? -3.757 3.009 -7.848 1.00 93.81 100 TYR A O 1
ATOM 787 N N . GLY A 1 101 ? -1.623 3.705 -7.981 1.00 92.31 101 GLY A N 1
ATOM 788 C CA . GLY A 1 101 ? -1.402 3.232 -9.347 1.00 92.31 101 GLY A CA 1
ATOM 789 C C . GLY A 1 101 ? -1.619 1.724 -9.485 1.00 92.31 101 GLY A C 1
ATOM 790 O O . GLY A 1 101 ? -2.408 1.292 -10.325 1.00 92.31 101 GLY A O 1
ATOM 791 N N . LEU A 1 102 ? -0.975 0.925 -8.631 1.00 95.69 102 LEU A N 1
ATOM 792 C CA . LEU A 1 102 ? -1.079 -0.537 -8.675 1.00 95.69 102 LEU A CA 1
ATOM 793 C C . LEU A 1 102 ? -2.495 -1.034 -8.381 1.00 95.69 102 LEU A C 1
ATOM 795 O O . LEU A 1 102 ? -2.993 -1.909 -9.082 1.00 95.69 102 LEU A O 1
ATOM 799 N N . TYR A 1 103 ? -3.180 -0.458 -7.393 1.00 96.75 103 TYR A N 1
ATOM 800 C CA . TYR A 1 103 ? -4.563 -0.814 -7.089 1.00 96.75 103 TYR A CA 1
ATOM 801 C C . TYR A 1 103 ? -5.502 -0.461 -8.244 1.00 96.75 103 TYR A C 1
ATOM 803 O O . TYR A 1 103 ? -6.324 -1.297 -8.615 1.00 96.75 103 TYR A O 1
ATOM 811 N N . ARG A 1 104 ? -5.361 0.723 -8.863 1.00 94.88 104 ARG A N 1
ATOM 812 C CA . ARG A 1 104 ? -6.143 1.085 -10.061 1.00 94.88 104 ARG A CA 1
ATOM 813 C C . ARG A 1 104 ? -5.896 0.110 -11.212 1.00 94.88 104 ARG A C 1
ATOM 815 O O . ARG A 1 104 ? -6.862 -0.372 -11.797 1.00 94.88 104 ARG A O 1
ATOM 822 N N . ALA A 1 105 ? -4.631 -0.167 -11.531 1.00 94.50 105 ALA A N 1
ATOM 823 C CA . ALA A 1 105 ? -4.255 -1.057 -12.630 1.00 94.50 105 ALA A CA 1
ATOM 824 C C . ALA A 1 105 ? -4.690 -2.513 -12.373 1.00 94.50 105 ALA A C 1
ATOM 826 O O . ALA A 1 105 ? -5.088 -3.214 -13.298 1.00 94.50 105 ALA A O 1
ATOM 827 N N . GLY A 1 106 ? -4.703 -2.945 -11.109 1.00 95.56 106 GLY A N 1
ATOM 828 C CA . GLY A 1 106 ? -5.181 -4.258 -10.670 1.00 95.56 106 GLY A CA 1
ATOM 829 C C . GLY A 1 106 ? -6.701 -4.381 -10.527 1.00 95.56 106 GLY A C 1
ATOM 830 O O . GLY A 1 106 ? -7.181 -5.386 -10.010 1.00 95.56 106 GLY A O 1
ATOM 831 N N . GLY A 1 107 ? -7.473 -3.368 -10.937 1.00 95.06 107 GLY A N 1
ATOM 832 C CA . GLY A 1 107 ? -8.939 -3.394 -10.891 1.00 95.06 107 GLY A CA 1
ATOM 833 C C . GLY A 1 107 ? -9.555 -3.174 -9.504 1.00 95.06 107 GLY A C 1
ATOM 834 O O . GLY A 1 107 ? -10.764 -3.337 -9.341 1.00 95.06 107 GLY A O 1
ATOM 835 N N . LEU A 1 108 ? -8.762 -2.780 -8.505 1.00 96.31 108 LEU A N 1
ATOM 836 C CA . LEU A 1 108 ? -9.248 -2.377 -7.185 1.00 96.31 108 LEU A CA 1
ATOM 837 C C . LEU A 1 108 ? -9.646 -0.892 -7.183 1.00 96.31 108 LEU A C 1
ATOM 839 O O . LEU A 1 108 ? -9.281 -0.112 -8.069 1.00 96.31 108 LEU A O 1
ATOM 843 N N . ARG A 1 109 ? -10.398 -0.468 -6.160 1.00 95.81 109 ARG A N 1
ATOM 844 C CA . ARG A 1 109 ? -10.781 0.940 -5.975 1.00 95.81 109 ARG A CA 1
ATOM 845 C C . ARG A 1 109 ? -9.943 1.589 -4.864 1.00 95.81 109 ARG A C 1
ATOM 847 O O . ARG A 1 109 ? -10.314 1.459 -3.700 1.00 95.81 109 ARG A O 1
ATOM 854 N N . PRO A 1 110 ? -8.854 2.302 -5.189 1.00 94.19 110 PRO A N 1
ATOM 855 C CA . PRO A 1 110 ? -8.064 3.023 -4.202 1.00 94.19 110 PRO A CA 1
ATOM 856 C C . PRO A 1 110 ? -8.659 4.381 -3.824 1.00 94.19 110 PRO A C 1
ATOM 858 O O . PRO A 1 110 ? -9.497 4.935 -4.541 1.00 94.19 110 PRO A O 1
ATOM 861 N N . GLY A 1 111 ? -8.184 4.930 -2.708 1.00 91.25 111 GLY A N 1
ATOM 862 C CA . GLY A 1 111 ? -8.482 6.280 -2.242 1.00 91.25 111 GLY A CA 1
ATOM 863 C C . GLY A 1 111 ? -7.294 6.858 -1.481 1.00 91.25 111 GLY A C 1
ATOM 864 O O . GLY A 1 111 ? -6.785 6.224 -0.562 1.00 91.25 111 GLY A O 1
ATOM 865 N N . LEU A 1 112 ? -6.843 8.049 -1.871 1.00 90.25 112 LEU A N 1
ATOM 866 C CA . LEU A 1 112 ? -5.768 8.749 -1.171 1.00 90.25 112 LEU A CA 1
ATOM 867 C C . LEU A 1 112 ? -6.338 9.499 0.031 1.00 90.25 112 LEU A C 1
ATOM 869 O O . LEU A 1 112 ? -7.329 10.219 -0.105 1.00 90.25 112 LEU A O 1
ATOM 873 N N . ILE A 1 113 ? -5.704 9.326 1.189 1.00 90.56 113 ILE A N 1
ATOM 874 C CA . ILE A 1 113 ? -6.109 9.957 2.446 1.00 90.56 113 ILE A CA 1
ATOM 875 C C . ILE A 1 113 ? -4.932 10.647 3.134 1.00 90.56 113 ILE A C 1
ATOM 877 O O . ILE A 1 113 ? -3.774 10.247 2.976 1.00 90.56 113 ILE A O 1
ATOM 881 N N . GLY A 1 114 ? -5.242 11.701 3.887 1.00 87.69 114 GLY A N 1
ATOM 882 C CA . GLY A 1 114 ? -4.277 12.441 4.692 1.00 87.69 114 GLY A CA 1
ATOM 883 C C . GLY A 1 114 ? -4.536 12.231 6.178 1.00 87.69 114 GLY A C 1
ATOM 884 O O . GLY A 1 114 ? -5.667 12.355 6.635 1.00 87.69 114 GLY A O 1
ATOM 885 N N . LEU A 1 115 ? -3.480 11.938 6.928 1.00 88.56 115 LEU A N 1
ATOM 886 C CA . LEU A 1 115 ? -3.482 11.925 8.389 1.00 88.56 115 LEU A CA 1
ATOM 887 C C . LEU A 1 115 ? -2.519 13.009 8.895 1.00 88.56 115 LEU A C 1
ATOM 889 O O . LEU A 1 115 ? -1.670 13.484 8.131 1.00 88.56 115 LEU A O 1
ATOM 893 N N . PRO A 1 116 ? -2.593 13.410 10.176 1.00 86.50 116 PRO A N 1
ATOM 894 C CA . PRO A 1 116 ? -1.637 14.353 10.747 1.00 86.50 116 PRO A CA 1
ATOM 895 C C . PRO A 1 116 ? -0.180 13.893 10.548 1.00 86.50 116 PRO A C 1
ATOM 897 O O . PRO A 1 116 ? 0.299 12.977 11.212 1.00 86.50 116 PRO A O 1
ATOM 900 N N . GLY A 1 117 ? 0.534 14.539 9.619 1.00 83.44 117 GLY A N 1
ATOM 901 C CA . GLY A 1 117 ? 1.926 14.210 9.294 1.00 83.44 117 GLY A CA 1
ATOM 902 C C . GLY A 1 117 ? 2.127 12.890 8.537 1.00 83.44 117 GLY A C 1
ATOM 903 O O . GLY A 1 117 ? 3.230 12.348 8.583 1.00 83.44 117 GLY A O 1
ATOM 904 N N . HIS A 1 118 ? 1.096 12.359 7.868 1.00 90.06 118 HIS A N 1
ATOM 905 C CA . HIS A 1 118 ? 1.192 11.119 7.087 1.00 90.06 118 HIS A CA 1
ATOM 906 C C . HIS A 1 118 ? 0.248 11.122 5.882 1.00 90.06 118 HIS A C 1
ATOM 908 O O . HIS A 1 118 ? -0.779 11.799 5.869 1.00 90.06 118 HIS A O 1
ATOM 914 N N . SER A 1 119 ? 0.597 10.388 4.832 1.00 89.56 119 SER A N 1
ATOM 915 C CA . SER A 1 119 ? -0.221 10.262 3.620 1.00 89.56 119 SER A CA 1
ATOM 916 C C . SER A 1 119 ? -0.302 8.804 3.216 1.00 89.56 119 SER A C 1
ATOM 918 O O . SER A 1 119 ? 0.705 8.104 3.218 1.00 89.56 119 SER A O 1
ATOM 920 N N . LEU A 1 120 ? -1.506 8.352 2.882 1.00 92.12 120 LEU A N 1
ATOM 921 C CA . LEU A 1 120 ? -1.826 6.938 2.743 1.00 92.12 120 LEU A CA 1
ATOM 922 C C . LEU A 1 120 ? -2.696 6.679 1.514 1.00 92.12 120 LEU A C 1
ATOM 924 O O . LEU A 1 120 ? -3.327 7.587 0.970 1.00 92.12 120 LEU A O 1
ATOM 928 N N . CYS A 1 121 ? -2.742 5.415 1.094 1.00 94.38 121 CYS A N 1
ATOM 929 C CA . CYS A 1 121 ? -3.673 4.931 0.084 1.00 94.38 121 CYS A CA 1
ATOM 930 C C . CYS A 1 121 ? -4.513 3.798 0.668 1.00 94.38 121 CYS A C 1
ATOM 932 O O . CYS A 1 121 ? -4.025 2.681 0.840 1.00 94.38 121 CYS A O 1
ATOM 934 N N . GLU A 1 122 ? -5.785 4.075 0.929 1.00 95.12 122 GLU A N 1
ATOM 935 C CA . GLU A 1 122 ? -6.760 3.029 1.207 1.00 95.12 122 GLU A CA 1
ATOM 936 C C . GLU A 1 122 ? -7.129 2.287 -0.076 1.00 95.12 122 GLU A C 1
ATOM 938 O O . GLU A 1 122 ? -6.970 2.792 -1.193 1.00 95.12 122 GLU A O 1
ATOM 943 N N . VAL A 1 123 ? -7.695 1.099 0.093 1.00 97.19 123 VAL A N 1
ATOM 944 C CA . VAL A 1 123 ? -8.236 0.290 -0.993 1.00 97.19 123 VAL A CA 1
ATOM 945 C C . VAL A 1 123 ? -9.582 -0.298 -0.587 1.00 97.19 123 VAL A C 1
ATOM 947 O O . VAL A 1 123 ? -9.784 -0.677 0.563 1.00 97.19 123 VAL A O 1
ATOM 950 N N . PHE A 1 124 ? -10.527 -0.327 -1.523 1.00 97.12 124 PHE A N 1
ATOM 951 C CA . PHE A 1 124 ? -11.864 -0.862 -1.308 1.00 97.12 124 PHE A CA 1
ATOM 952 C C . PHE A 1 124 ? -12.042 -2.191 -2.037 1.00 97.12 124 PHE A C 1
ATOM 954 O O . PHE A 1 124 ? -11.894 -2.256 -3.262 1.00 97.12 124 PHE A O 1
ATOM 961 N N . TYR A 1 125 ? -12.403 -3.218 -1.277 1.00 97.44 125 TYR A N 1
ATOM 962 C CA . TYR A 1 125 ? -12.816 -4.543 -1.732 1.00 97.44 125 TYR A CA 1
ATOM 963 C C . TYR A 1 125 ? -13.796 -5.126 -0.703 1.00 97.44 125 TYR A C 1
ATOM 965 O O . TYR A 1 125 ? -13.981 -4.550 0.365 1.00 97.44 125 TYR A O 1
ATOM 973 N N . ASP A 1 126 ? -14.516 -6.191 -1.056 1.00 96.81 126 ASP A N 1
ATOM 974 C CA . ASP A 1 126 ? -15.456 -6.889 -0.159 1.00 96.81 126 ASP A CA 1
ATOM 975 C C . ASP A 1 126 ? -16.424 -5.965 0.612 1.00 96.81 126 ASP A C 1
ATOM 977 O O . ASP A 1 126 ? -16.785 -6.193 1.765 1.00 96.81 126 ASP A O 1
ATOM 981 N N . GLY A 1 127 ? -16.856 -4.885 -0.049 1.00 96.00 127 GLY A N 1
ATOM 982 C CA . GLY A 1 127 ? -17.825 -3.932 0.487 1.00 96.00 127 GLY A CA 1
ATOM 983 C C . GLY A 1 127 ? -17.281 -2.940 1.521 1.00 96.00 127 GLY A C 1
ATOM 984 O O . GLY A 1 127 ? -18.078 -2.173 2.062 1.00 96.00 127 GLY A O 1
ATOM 985 N N . ARG A 1 128 ? -15.967 -2.896 1.788 1.00 95.69 128 ARG A N 1
ATOM 986 C CA . ARG A 1 128 ? -15.384 -2.031 2.827 1.00 95.69 128 ARG A CA 1
ATOM 987 C C . ARG A 1 128 ? -14.015 -1.455 2.445 1.00 95.69 128 ARG A C 1
ATOM 989 O O . ARG A 1 128 ? -13.405 -1.845 1.454 1.00 95.69 128 ARG A O 1
ATOM 996 N N . TRP A 1 129 ? -13.583 -0.433 3.184 1.00 96.56 129 TRP A N 1
ATOM 997 C CA . TRP A 1 129 ? -12.267 0.190 3.013 1.00 96.56 129 TRP A CA 1
ATOM 998 C C . TRP A 1 129 ? -11.244 -0.480 3.922 1.00 96.56 129 TRP A C 1
ATOM 1000 O O . TRP A 1 129 ? -11.564 -0.842 5.051 1.00 96.56 129 TRP A O 1
ATOM 1010 N N . HIS A 1 130 ? -10.023 -0.613 3.418 1.00 98.00 130 HIS A N 1
ATOM 1011 C CA . HIS A 1 130 ? -8.909 -1.277 4.080 1.00 98.00 130 HIS A CA 1
ATOM 1012 C C . HIS A 1 130 ? -7.646 -0.432 3.939 1.00 98.00 130 HIS A C 1
ATOM 1014 O O . HIS A 1 130 ? -7.455 0.224 2.907 1.00 98.00 130 HIS A O 1
ATOM 1020 N N . ILE A 1 131 ? -6.760 -0.494 4.935 1.00 97.25 131 ILE A N 1
ATOM 1021 C CA . ILE A 1 131 ? -5.434 0.116 4.858 1.00 97.25 131 ILE A CA 1
ATOM 1022 C C . ILE A 1 131 ? -4.328 -0.928 5.033 1.00 97.25 131 ILE A C 1
ATOM 1024 O O . ILE A 1 131 ? -4.317 -1.713 5.979 1.00 97.25 131 ILE A O 1
ATOM 1028 N N . LEU A 1 132 ? -3.391 -0.923 4.084 1.00 97.62 132 LEU A N 1
ATOM 1029 C CA . LEU A 1 132 ? -2.130 -1.654 4.154 1.00 97.62 132 LEU A CA 1
ATOM 1030 C C . LEU A 1 132 ? -1.012 -0.638 3.929 1.00 97.62 132 LEU A C 1
ATOM 1032 O O . LEU A 1 132 ? -0.773 -0.197 2.805 1.00 97.62 132 LEU A O 1
ATOM 1036 N N . ASP A 1 133 ? -0.381 -0.214 5.015 1.00 95.75 133 ASP A N 1
ATOM 1037 C CA . ASP A 1 133 ? 0.607 0.854 5.027 1.00 95.75 133 ASP A CA 1
ATOM 1038 C C . ASP A 1 133 ? 1.999 0.277 4.744 1.00 95.75 133 ASP A C 1
ATOM 1040 O O . ASP A 1 133 ? 2.666 -0.244 5.638 1.00 95.75 133 ASP A O 1
ATOM 1044 N N . VAL A 1 134 ? 2.426 0.343 3.481 1.00 95.00 134 VAL A N 1
ATOM 1045 C CA . VAL A 1 134 ? 3.750 -0.142 3.044 1.00 95.00 134 VAL A CA 1
ATOM 1046 C C . VAL A 1 134 ? 4.897 0.781 3.446 1.00 95.00 134 VAL A C 1
ATOM 1048 O O . VAL A 1 134 ? 6.043 0.348 3.440 1.00 95.00 134 VAL A O 1
ATOM 1051 N N . ASP A 1 135 ? 4.612 2.039 3.789 1.00 93.62 135 ASP A N 1
ATOM 1052 C CA . ASP A 1 135 ? 5.630 2.983 4.259 1.00 93.62 135 ASP A CA 1
ATOM 1053 C C . ASP A 1 135 ? 6.040 2.646 5.695 1.00 93.62 135 ASP A C 1
ATOM 1055 O O . ASP A 1 135 ? 7.216 2.650 6.044 1.00 93.62 135 ASP A O 1
ATOM 1059 N N . MET A 1 136 ? 5.045 2.262 6.493 1.00 92.31 136 MET A N 1
ATOM 1060 C CA . MET A 1 136 ? 5.184 1.946 7.912 1.00 92.31 136 MET A CA 1
ATOM 1061 C C . MET A 1 136 ? 5.203 0.441 8.197 1.00 92.31 136 MET A C 1
ATOM 1063 O O . MET A 1 136 ? 5.255 0.032 9.350 1.00 92.31 136 MET A O 1
ATOM 1067 N N . TRP A 1 137 ? 5.100 -0.390 7.159 1.00 94.12 137 TRP A N 1
ATOM 1068 C CA . TRP A 1 137 ? 5.065 -1.852 7.243 1.00 94.12 137 TRP A CA 1
ATOM 1069 C C . TRP A 1 137 ? 3.993 -2.353 8.220 1.00 94.12 137 TRP A C 1
ATOM 1071 O O . TRP A 1 137 ? 4.231 -3.235 9.055 1.00 94.12 137 TRP A O 1
ATOM 1081 N N . THR A 1 138 ? 2.786 -1.787 8.108 1.00 95.56 138 THR A N 1
ATOM 1082 C CA . THR A 1 138 ? 1.661 -2.145 8.976 1.00 95.56 138 THR A CA 1
ATOM 1083 C C . THR A 1 138 ? 0.384 -2.506 8.234 1.00 95.56 138 THR A C 1
ATOM 1085 O O . THR A 1 138 ? -0.020 -1.882 7.255 1.00 95.56 138 THR A O 1
ATOM 1088 N N . TRP A 1 139 ? -0.296 -3.509 8.774 1.00 97.56 139 TRP A N 1
ATOM 1089 C CA . TRP A 1 139 ? -1.733 -3.711 8.639 1.00 97.56 139 TRP A CA 1
ATOM 1090 C C . TRP A 1 139 ? -2.237 -4.317 9.949 1.00 97.56 139 TRP A C 1
ATOM 1092 O O . TRP A 1 139 ? -1.483 -4.974 10.670 1.00 97.56 139 TRP A O 1
ATOM 1102 N N . PHE A 1 140 ? -3.518 -4.125 10.247 1.00 98.12 140 PHE A N 1
ATOM 1103 C CA . PHE A 1 140 ? -4.167 -4.662 11.444 1.00 98.12 140 PHE A CA 1
ATOM 1104 C C . PHE A 1 140 ? -5.466 -5.334 11.021 1.00 98.12 140 PHE A C 1
ATOM 1106 O O . PHE A 1 140 ? -6.184 -4.788 10.187 1.00 98.12 140 PHE A O 1
ATOM 1113 N N . ARG A 1 141 ? -5.775 -6.514 11.557 1.00 97.75 141 ARG A N 1
ATOM 1114 C CA . ARG A 1 141 ? -7.047 -7.197 11.300 1.00 97.75 141 ARG A CA 1
ATOM 1115 C C . ARG A 1 141 ? -8.001 -6.990 12.459 1.00 97.75 141 ARG A C 1
ATOM 1117 O O . ARG A 1 141 ? -7.627 -7.220 13.604 1.00 97.75 141 ARG A O 1
ATOM 1124 N N . ALA A 1 142 ? -9.226 -6.583 12.165 1.00 96.56 142 ALA A N 1
ATOM 1125 C CA . ALA A 1 142 ? -10.261 -6.470 13.181 1.00 96.56 142 ALA A CA 1
ATOM 1126 C C . ALA A 1 142 ? -10.696 -7.857 13.690 1.00 96.56 142 ALA A C 1
ATOM 1128 O O . ALA A 1 142 ? -10.335 -8.892 13.118 1.00 96.56 142 ALA A O 1
ATOM 1129 N N . ALA A 1 143 ? -11.491 -7.881 14.761 1.00 92.75 143 ALA A N 1
ATOM 1130 C CA . ALA A 1 143 ? -11.982 -9.118 15.367 1.00 92.75 143 ALA A CA 1
ATOM 1131 C C . ALA A 1 143 ? -12.815 -9.966 14.388 1.00 92.75 143 ALA A C 1
ATOM 1133 O O . ALA A 1 143 ? -12.806 -11.193 14.461 1.00 92.75 143 ALA A O 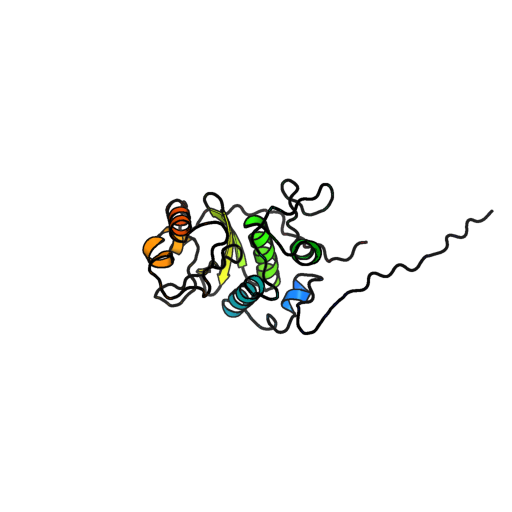1
ATOM 1134 N N . GLU A 1 144 ? -13.486 -9.317 13.438 1.00 92.50 144 GLU A N 1
ATOM 1135 C CA . GLU A 1 144 ? -14.292 -9.944 12.391 1.00 92.50 144 GLU A CA 1
ATOM 1136 C C . GLU A 1 144 ? -13.439 -10.559 11.261 1.00 92.50 144 GLU A C 1
ATOM 1138 O O . GLU A 1 144 ? -13.969 -11.232 10.380 1.00 92.50 144 GLU A O 1
ATOM 1143 N N . GLY A 1 145 ? -12.115 -10.372 11.296 1.00 95.38 145 GLY A N 1
ATOM 1144 C CA . GLY A 1 145 ? -11.146 -11.043 10.427 1.00 95.38 145 GLY A CA 1
ATOM 1145 C C . GLY A 1 145 ? -10.699 -10.245 9.202 1.00 95.38 145 GLY A C 1
ATOM 1146 O O . GLY A 1 145 ? -9.693 -10.609 8.593 1.00 95.38 145 GLY A O 1
ATOM 1147 N N . HIS A 1 146 ? -11.367 -9.144 8.853 1.00 97.56 146 HIS A N 1
ATOM 1148 C CA . HIS A 1 146 ? -10.954 -8.256 7.758 1.00 97.56 146 HIS A CA 1
ATOM 1149 C C . HIS A 1 146 ? -9.756 -7.381 8.138 1.00 97.56 146 HIS A C 1
ATOM 1151 O O . HIS A 1 146 ? -9.555 -7.058 9.309 1.00 97.56 146 HIS A O 1
ATOM 1157 N N . VAL A 1 147 ? -8.983 -6.931 7.145 1.00 98.44 147 VAL A N 1
ATOM 1158 C CA . VAL A 1 147 ? -8.003 -5.847 7.342 1.00 98.44 147 VAL A CA 1
ATOM 1159 C C . VAL A 1 147 ? -8.745 -4.549 7.680 1.00 98.44 147 VAL A C 1
ATOM 1161 O O . VAL A 1 147 ? -9.652 -4.162 6.951 1.00 98.44 147 VAL A O 1
ATOM 1164 N N . ALA A 1 148 ? -8.395 -3.877 8.771 1.00 98.06 148 ALA A N 1
ATOM 1165 C CA . ALA A 1 148 ? -9.045 -2.640 9.192 1.00 98.06 148 ALA A CA 1
ATOM 1166 C C . ALA A 1 148 ? -8.833 -1.508 8.168 1.00 98.06 148 ALA A C 1
ATOM 1168 O O . ALA A 1 148 ? -7.771 -1.401 7.552 1.00 98.06 148 ALA A O 1
ATOM 1169 N N . GLY A 1 149 ? -9.844 -0.659 7.982 1.00 96.81 149 GLY A N 1
ATOM 1170 C CA . GLY A 1 149 ? -9.728 0.612 7.255 1.00 96.81 149 GLY A CA 1
ATOM 1171 C C . GLY A 1 149 ? -9.198 1.748 8.134 1.00 96.81 149 GLY A C 1
ATOM 1172 O O . GLY A 1 149 ? -9.130 1.616 9.357 1.00 96.81 149 GLY A O 1
ATOM 1173 N N . ALA A 1 150 ? -8.871 2.902 7.542 1.00 95.31 150 ALA A N 1
ATOM 1174 C CA . ALA A 1 150 ? -8.328 4.023 8.312 1.00 95.31 150 ALA A CA 1
ATOM 1175 C C . ALA A 1 150 ? -9.344 4.610 9.306 1.00 95.31 150 ALA A C 1
ATOM 1177 O O . ALA A 1 150 ? -8.963 5.021 10.399 1.00 95.31 150 ALA A O 1
ATOM 1178 N N . ALA A 1 151 ? -10.635 4.603 8.955 1.00 95.00 151 ALA A N 1
ATOM 1179 C CA . ALA A 1 151 ? -11.705 5.027 9.859 1.00 95.00 151 ALA A CA 1
ATOM 1180 C C . ALA A 1 151 ? -11.807 4.114 11.094 1.00 95.00 151 ALA A C 1
ATOM 1182 O O . ALA A 1 151 ? -11.859 4.611 12.212 1.00 95.00 151 ALA A O 1
ATOM 1183 N N . GLU A 1 152 ? -11.742 2.789 10.913 1.00 96.19 152 GLU A N 1
ATOM 1184 C CA . GLU A 1 152 ? -11.765 1.832 12.032 1.00 96.19 152 GLU A CA 1
ATOM 1185 C C . GLU A 1 152 ? -10.555 2.041 12.959 1.00 96.19 152 GLU A C 1
ATOM 1187 O O . GLU A 1 152 ? -10.700 2.058 14.182 1.00 96.19 152 GLU A O 1
ATOM 1192 N N . LEU A 1 153 ? -9.366 2.267 12.383 1.00 96.81 153 LEU A N 1
ATOM 1193 C CA . LEU A 1 153 ? -8.159 2.589 13.149 1.00 96.81 153 LEU A CA 1
ATOM 1194 C C . LEU A 1 153 ? -8.268 3.928 13.894 1.00 96.81 153 LEU A C 1
ATOM 1196 O O . LEU A 1 153 ? -7.764 4.032 15.007 1.00 96.81 153 LEU A O 1
ATOM 1200 N N . ALA A 1 154 ? -8.924 4.937 13.318 1.00 95.44 154 ALA A N 1
ATOM 1201 C CA . ALA A 1 154 ? -9.155 6.229 13.967 1.00 95.44 154 ALA A CA 1
ATOM 1202 C C . ALA A 1 154 ? -10.196 6.153 15.100 1.00 95.44 154 ALA A C 1
ATOM 1204 O O . ALA A 1 154 ? -10.033 6.816 16.122 1.00 95.44 154 ALA A O 1
ATOM 1205 N N . GLU A 1 155 ? -11.223 5.307 14.970 1.00 95.62 155 GLU A N 1
ATOM 1206 C CA . GLU A 1 155 ? -12.226 5.076 16.021 1.00 95.62 155 GLU A CA 1
ATOM 1207 C C . GLU A 1 155 ? -11.669 4.267 17.198 1.00 95.62 155 GLU A C 1
ATOM 1209 O O . GLU A 1 155 ? -11.996 4.535 18.357 1.00 95.62 155 GLU A O 1
ATOM 1214 N N . LYS A 1 156 ? -10.828 3.265 16.913 1.00 96.25 156 LYS A N 1
ATOM 1215 C CA . LYS A 1 156 ? -10.307 2.316 17.910 1.00 96.25 156 LYS A CA 1
ATOM 1216 C C . LYS A 1 156 ? -8.777 2.184 17.872 1.00 96.25 156 LYS A C 1
ATOM 1218 O O . LYS A 1 156 ? -8.260 1.064 17.810 1.00 96.25 156 LYS A O 1
ATOM 1223 N N . PRO A 1 157 ? -8.013 3.288 17.969 1.00 96.31 157 PRO A N 1
ATOM 1224 C CA . PRO A 1 157 ? -6.568 3.266 17.756 1.00 96.31 157 PRO A CA 1
ATOM 1225 C C . PRO A 1 157 ? -5.852 2.406 18.795 1.00 96.31 157 PRO A C 1
ATOM 1227 O O . PRO A 1 157 ? -4.968 1.628 18.459 1.00 96.31 157 PRO A O 1
ATOM 1230 N N . ARG A 1 158 ? -6.256 2.475 20.067 1.00 97.00 158 ARG A N 1
ATOM 1231 C CA . ARG A 1 158 ? -5.631 1.676 21.129 1.00 97.00 158 ARG A CA 1
ATOM 1232 C C . ARG A 1 158 ? -5.861 0.173 20.932 1.00 97.00 158 ARG A C 1
ATOM 1234 O O . ARG A 1 158 ? -4.898 -0.588 20.951 1.00 97.00 158 ARG A O 1
ATOM 1241 N N . GLU A 1 159 ? -7.112 -0.220 20.712 1.00 97.44 159 GLU A N 1
ATOM 1242 C CA . GLU A 1 159 ? -7.515 -1.620 20.539 1.00 97.44 159 GLU A CA 1
ATOM 1243 C C . GLU A 1 159 ? -6.856 -2.229 19.296 1.00 97.44 159 GLU A C 1
ATOM 1245 O O . GLU A 1 159 ? -6.177 -3.247 19.401 1.00 97.44 159 GLU A O 1
ATOM 1250 N N . LEU A 1 160 ? -6.997 -1.584 18.132 1.00 97.56 160 LEU A N 1
ATOM 1251 C CA . LEU A 1 160 ? -6.556 -2.154 16.859 1.00 97.56 160 LEU A CA 1
ATOM 1252 C C . LEU A 1 160 ? -5.052 -2.038 16.613 1.00 97.56 160 LEU A C 1
ATOM 1254 O O . LEU A 1 160 ? -4.510 -2.909 15.941 1.00 97.56 160 LEU A O 1
ATOM 1258 N N . ILE A 1 161 ? -4.381 -1.002 17.128 1.00 96.94 161 ILE A N 1
ATOM 1259 C CA . ILE A 1 161 ? -2.961 -0.754 16.834 1.00 96.94 161 ILE A CA 1
ATOM 1260 C C . ILE A 1 161 ? -2.070 -1.291 17.961 1.00 96.94 161 ILE A C 1
ATOM 1262 O O . ILE A 1 161 ? -1.121 -2.030 17.695 1.00 96.94 161 ILE A O 1
ATOM 1266 N N . LEU A 1 162 ? -2.361 -0.948 19.222 1.00 96.25 162 LEU A N 1
ATOM 1267 C CA . LEU A 1 162 ? -1.469 -1.267 20.347 1.00 96.25 162 LEU A CA 1
ATOM 1268 C C . LEU A 1 162 ? -1.698 -2.673 20.901 1.00 96.25 162 LEU A C 1
ATOM 1270 O O . LEU A 1 162 ? -0.734 -3.386 21.178 1.00 96.25 162 LEU A O 1
ATOM 1274 N N . GLU A 1 163 ? -2.961 -3.061 21.068 1.00 95.81 163 GLU A N 1
ATOM 1275 C CA . GLU A 1 163 ? -3.340 -4.275 21.804 1.00 95.81 163 GLU A CA 1
ATOM 1276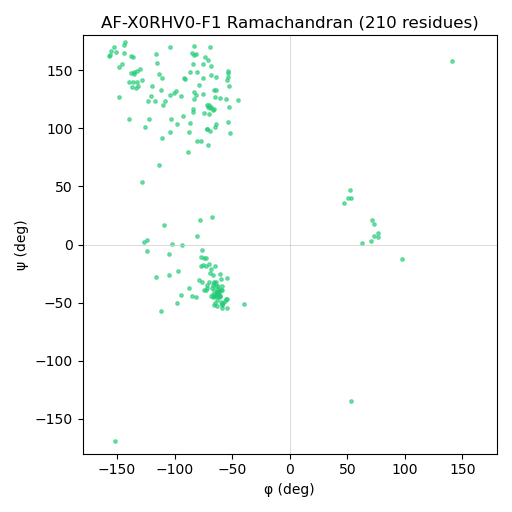 C C . GLU A 1 163 ? -3.589 -5.483 20.899 1.00 95.81 163 GLU A C 1
ATOM 1278 O O . GLU A 1 163 ? -3.475 -6.623 21.349 1.00 95.81 163 GLU A O 1
ATOM 1283 N N . ASN A 1 164 ? -3.895 -5.248 19.624 1.00 95.38 164 ASN A N 1
ATOM 1284 C CA . ASN A 1 164 ? -4.246 -6.292 18.677 1.00 95.38 164 ASN A CA 1
ATOM 1285 C C . ASN A 1 164 ? -3.039 -7.168 18.289 1.00 95.38 164 ASN A C 1
ATOM 1287 O O . ASN A 1 164 ? -2.092 -6.676 17.663 1.00 95.38 164 ASN A O 1
ATOM 1291 N N . PRO A 1 165 ? -3.070 -8.482 18.580 1.00 94.12 165 PRO A N 1
ATOM 1292 C CA . PRO A 1 165 ? -2.023 -9.396 18.140 1.00 94.12 165 PRO A CA 1
ATOM 1293 C C . PRO A 1 165 ? -2.152 -9.778 16.655 1.00 94.12 165 PRO A C 1
ATOM 1295 O O . PRO A 1 165 ? -1.180 -10.252 16.071 1.00 94.12 165 PRO A O 1
ATOM 1298 N N . ASN A 1 166 ? -3.325 -9.594 16.034 1.00 96.75 166 ASN A N 1
ATOM 1299 C CA . ASN A 1 166 ? -3.577 -9.928 14.634 1.00 96.75 166 ASN A CA 1
ATOM 1300 C C . ASN A 1 166 ? -3.216 -8.751 13.720 1.00 96.75 166 ASN A C 1
ATOM 1302 O O . ASN A 1 166 ? -4.061 -7.968 13.282 1.00 96.75 166 ASN A O 1
ATOM 1306 N N . ARG A 1 167 ? -1.920 -8.621 13.462 1.00 96.31 167 ARG A N 1
ATOM 1307 C CA . ARG A 1 167 ? -1.318 -7.539 12.683 1.00 96.31 167 ARG A CA 1
ATOM 1308 C C . ARG A 1 167 ? -0.164 -8.059 11.835 1.00 96.31 167 ARG A C 1
ATOM 1310 O O . ARG A 1 167 ? 0.221 -9.225 11.958 1.00 96.31 167 ARG A O 1
ATOM 1317 N N . SER A 1 168 ? 0.398 -7.198 10.993 1.00 95.06 168 SER A N 1
ATOM 1318 C CA . SER A 1 168 ? 1.596 -7.525 10.219 1.00 95.06 168 SER A CA 1
ATOM 1319 C C . SER A 1 168 ? 2.746 -8.014 11.110 1.00 95.06 168 SER A C 1
ATOM 1321 O O . SER A 1 168 ? 2.880 -7.640 12.278 1.00 95.06 168 SER A O 1
ATOM 1323 N N . ASN A 1 169 ? 3.590 -8.885 10.557 1.00 90.88 169 ASN A N 1
ATOM 1324 C CA . ASN A 1 169 ? 4.811 -9.337 11.212 1.00 90.88 169 ASN A CA 1
ATOM 1325 C C . ASN A 1 169 ? 5.954 -9.435 10.179 1.00 90.88 169 ASN A C 1
ATOM 1327 O O . ASN A 1 169 ? 5.929 -10.346 9.348 1.00 90.88 169 ASN A O 1
ATOM 1331 N N . PRO A 1 170 ? 6.946 -8.528 10.213 1.00 88.81 170 PRO A N 1
ATOM 1332 C CA . PRO A 1 170 ? 7.105 -7.465 11.205 1.00 88.81 170 PRO A CA 1
ATOM 1333 C C . PRO A 1 170 ? 6.055 -6.347 11.056 1.00 88.81 170 PRO A C 1
ATOM 1335 O O . PRO A 1 170 ? 5.454 -6.178 9.997 1.00 88.81 170 PRO A O 1
ATOM 1338 N N . CYS A 1 171 ? 5.854 -5.603 12.142 1.00 89.56 171 CYS A N 1
ATOM 1339 C CA . CYS A 1 171 ? 5.083 -4.359 12.203 1.00 89.56 171 CYS A CA 1
ATOM 1340 C C . CYS A 1 171 ? 6.079 -3.233 12.522 1.00 89.56 171 CYS A C 1
ATOM 1342 O O . CYS A 1 1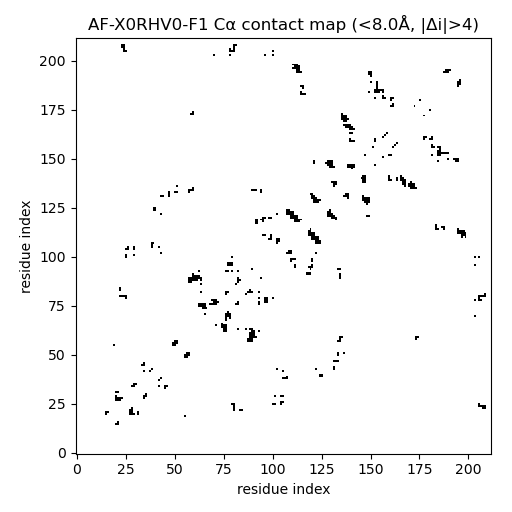71 ? 6.146 -2.766 13.661 1.00 89.56 171 CYS A O 1
ATOM 1344 N N . ASP A 1 172 ? 6.957 -2.940 11.559 1.00 76.75 172 ASP A N 1
ATOM 1345 C CA . ASP A 1 172 ? 8.192 -2.171 11.759 1.00 76.75 172 ASP A CA 1
ATOM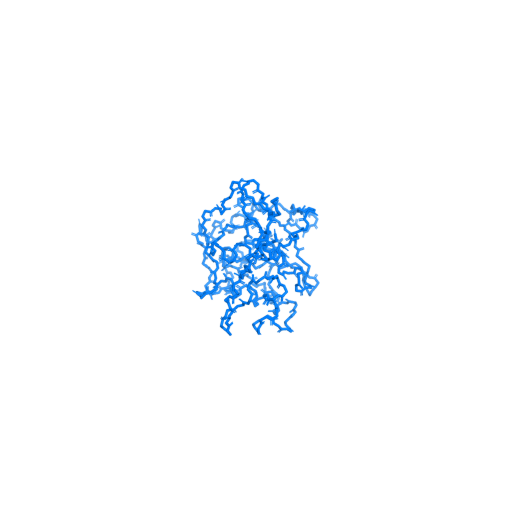 1346 C C . ASP A 1 172 ? 8.045 -0.742 11.242 1.00 76.75 172 ASP A C 1
ATOM 1348 O O . ASP A 1 172 ? 7.988 -0.497 10.042 1.00 76.75 172 ASP A O 1
ATOM 1352 N N . LEU A 1 173 ? 7.968 0.200 12.174 1.00 80.19 173 LEU A N 1
ATOM 1353 C CA . LEU A 1 173 ? 7.730 1.606 11.890 1.00 80.19 173 LEU A CA 1
ATOM 1354 C C . LEU A 1 173 ? 9.086 2.327 11.761 1.00 80.19 173 LEU A C 1
ATOM 1356 O O . LEU A 1 173 ? 9.767 2.506 12.776 1.00 80.19 173 LEU A O 1
ATOM 1360 N N . PRO A 1 174 ? 9.493 2.779 10.562 1.00 71.56 174 PRO A N 1
ATOM 1361 C CA . PRO A 1 174 ? 10.843 3.297 10.346 1.00 71.56 174 PRO A CA 1
ATOM 1362 C C . PRO A 1 174 ? 11.111 4.641 11.044 1.00 71.56 174 PRO A C 1
ATOM 1364 O O . PRO A 1 174 ? 12.265 4.953 11.338 1.00 71.56 174 PRO A O 1
ATOM 1367 N N . ASP A 1 175 ? 10.074 5.441 11.319 1.00 73.94 175 ASP A N 1
ATOM 1368 C CA . ASP A 1 175 ? 10.210 6.826 11.793 1.00 73.94 175 ASP A CA 1
ATOM 1369 C C . ASP A 1 175 ? 9.492 7.137 13.123 1.00 73.94 175 ASP A C 1
ATOM 1371 O O . ASP A 1 175 ? 9.645 8.236 13.664 1.00 73.94 175 ASP A O 1
ATOM 1375 N N . ARG A 1 176 ? 8.712 6.203 13.687 1.00 82.56 176 ARG A N 1
ATOM 1376 C CA . ARG A 1 176 ? 7.932 6.446 14.913 1.00 82.56 176 ARG A CA 1
ATOM 1377 C C . ARG A 1 176 ? 7.603 5.167 15.665 1.00 82.56 176 ARG A C 1
ATOM 1379 O O . ARG A 1 176 ? 7.661 4.080 15.122 1.00 82.56 176 ARG A O 1
ATOM 1386 N N . LYS A 1 177 ? 7.217 5.291 16.933 1.00 90.44 177 LYS A N 1
ATOM 1387 C CA . LYS A 1 177 ? 6.734 4.148 17.720 1.00 90.44 177 LYS A CA 1
ATOM 1388 C C . LYS A 1 177 ? 5.258 3.871 17.451 1.00 90.44 177 LYS A C 1
ATOM 1390 O O . LYS A 1 177 ? 4.532 4.739 16.963 1.00 90.44 177 LYS A O 1
ATOM 1395 N N . LEU A 1 178 ? 4.805 2.681 17.831 1.00 92.38 178 LEU A N 1
ATOM 1396 C CA . LEU A 1 178 ? 3.429 2.243 17.622 1.00 92.38 178 LEU A CA 1
ATOM 1397 C C . LEU A 1 178 ? 2.430 3.100 18.409 1.00 92.38 178 LEU A C 1
ATOM 1399 O O . LEU A 1 178 ? 1.349 3.396 17.910 1.00 92.38 178 LEU A O 1
ATOM 1403 N N . GLU A 1 179 ? 2.834 3.607 19.576 1.00 94.75 179 GLU A N 1
ATOM 1404 C CA . GLU A 1 179 ? 2.078 4.593 20.351 1.00 94.75 179 GLU A CA 1
ATOM 1405 C C . GLU A 1 179 ? 1.881 5.893 19.565 1.00 94.75 179 GLU A C 1
ATOM 1407 O O . GLU A 1 179 ? 0.765 6.395 19.474 1.00 94.75 179 GLU A O 1
ATOM 1412 N N . CYS A 1 180 ? 2.933 6.400 18.914 1.00 90.69 180 CYS A N 1
ATOM 1413 C CA . CYS A 1 180 ? 2.843 7.595 18.073 1.00 90.69 180 CYS A CA 1
ATOM 1414 C C . CYS A 1 180 ? 1.971 7.356 16.829 1.00 90.69 180 CYS A C 1
ATOM 1416 O O . CYS A 1 180 ? 1.265 8.263 16.389 1.00 90.69 180 CYS A O 1
ATOM 1418 N N . TYR A 1 181 ? 2.001 6.143 16.265 1.00 93.69 181 TYR A N 1
ATOM 1419 C CA . TYR A 1 181 ? 1.121 5.751 15.163 1.00 93.69 181 TYR A CA 1
ATOM 1420 C C . TYR A 1 181 ? -0.347 5.719 15.615 1.00 93.69 181 TYR A C 1
ATOM 1422 O O . TYR A 1 181 ? -1.205 6.302 14.958 1.00 93.69 181 TYR A O 1
ATOM 1430 N N . ALA A 1 182 ? -0.635 5.144 16.786 1.00 95.69 182 ALA A N 1
ATOM 1431 C CA . ALA A 1 182 ? -1.975 5.150 17.369 1.00 95.69 182 ALA A CA 1
ATOM 1432 C C . ALA A 1 182 ? -2.469 6.568 17.698 1.00 95.69 182 ALA A C 1
ATOM 1434 O O . ALA A 1 182 ? -3.611 6.906 17.396 1.00 95.69 182 ALA A O 1
ATOM 1435 N N . GLU A 1 183 ? -1.613 7.428 18.256 1.00 93.38 183 GLU A N 1
ATOM 1436 C CA . GLU A 1 183 ? -1.941 8.835 18.515 1.00 93.38 183 GLU A CA 1
ATOM 1437 C C . GLU A 1 183 ? -2.249 9.623 17.236 1.00 93.38 183 GLU A C 1
ATOM 1439 O O . GLU A 1 183 ? -3.099 10.513 17.254 1.00 93.38 183 GLU A O 1
ATOM 1444 N N . MET A 1 184 ? -1.566 9.322 16.129 1.00 92.06 184 MET A N 1
ATOM 1445 C CA . MET A 1 184 ? -1.845 9.930 14.827 1.00 92.06 184 MET A CA 1
ATOM 1446 C C . MET A 1 184 ? -3.259 9.578 14.349 1.00 92.06 184 MET A C 1
ATOM 1448 O O . MET A 1 184 ? -4.014 10.479 13.981 1.00 92.06 184 MET A O 1
ATOM 1452 N N . TYR A 1 185 ? -3.645 8.299 14.411 1.00 94.12 185 TYR A N 1
ATOM 1453 C CA . TYR A 1 185 ? -5.012 7.876 14.089 1.00 94.12 185 TYR A CA 1
ATOM 1454 C C . TYR A 1 185 ? -6.041 8.478 15.051 1.00 94.12 185 TYR A C 1
ATOM 1456 O O . TYR A 1 185 ? -7.061 8.981 14.597 1.00 94.12 185 TYR A O 1
ATOM 1464 N N . ALA A 1 186 ? -5.744 8.541 16.352 1.00 93.88 186 ALA A N 1
ATOM 1465 C CA . ALA A 1 186 ? -6.629 9.149 17.351 1.00 93.88 186 ALA A CA 1
ATOM 1466 C C . ALA A 1 186 ? -6.917 10.643 17.101 1.00 93.88 186 ALA A C 1
ATOM 1468 O O . ALA A 1 186 ? -7.933 11.162 17.556 1.00 93.88 186 ALA A O 1
ATOM 1469 N N . LYS A 1 187 ? -6.012 11.348 16.410 1.00 91.00 187 LYS A N 1
ATOM 1470 C CA . LYS A 1 187 ? -6.150 12.766 16.031 1.00 91.00 187 LYS A CA 1
ATOM 1471 C C . LYS A 1 187 ? -6.743 12.960 14.634 1.00 91.00 187 LYS A C 1
ATOM 1473 O O . LYS A 1 187 ? -6.850 14.094 14.179 1.00 91.00 187 LYS A O 1
ATOM 1478 N N . THR A 1 188 ? -7.052 11.876 13.929 1.00 88.81 188 THR A N 1
ATOM 1479 C CA . THR A 1 188 ? -7.580 11.935 12.567 1.00 88.81 188 THR A CA 1
ATOM 1480 C C . THR A 1 188 ? -9.079 12.206 12.611 1.00 88.81 188 THR A C 1
ATOM 1482 O O . THR A 1 188 ? -9.822 11.514 13.301 1.00 88.81 188 THR A O 1
ATOM 1485 N N . GLU A 1 189 ? -9.530 13.215 11.869 1.00 85.56 189 GLU A N 1
ATOM 1486 C CA . GLU A 1 189 ? -10.950 13.546 11.782 1.00 85.56 189 GLU A CA 1
ATOM 1487 C C . GLU A 1 189 ? -11.683 12.594 10.827 1.00 85.56 189 GLU A C 1
ATOM 1489 O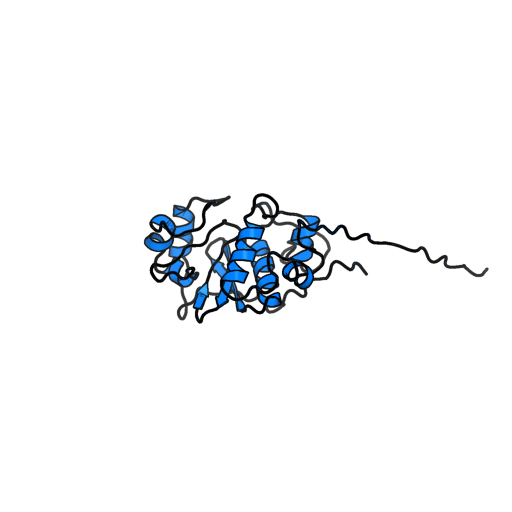 O . GLU A 1 189 ? -11.201 12.277 9.735 1.00 85.56 189 GLU A O 1
ATOM 1494 N N . ILE A 1 190 ? -12.871 12.150 11.245 1.00 87.62 190 ILE A N 1
ATOM 1495 C CA . ILE A 1 190 ? -13.760 11.302 10.449 1.00 87.62 190 ILE A CA 1
ATOM 1496 C C . ILE A 1 190 ? -14.976 12.129 10.039 1.00 87.62 190 ILE A C 1
ATOM 1498 O O . ILE A 1 190 ? -15.748 12.586 10.881 1.00 87.62 190 ILE A O 1
ATOM 1502 N N . VAL A 1 191 ? -15.187 12.271 8.733 1.00 82.31 191 VAL A N 1
ATOM 1503 C CA . VAL A 1 191 ? -16.329 12.972 8.141 1.00 82.31 191 VAL A CA 1
ATOM 1504 C C . VAL A 1 191 ? -17.144 11.968 7.330 1.00 82.31 191 VAL A C 1
ATOM 1506 O O . VAL A 1 191 ? -16.623 11.300 6.440 1.00 82.31 191 VAL A O 1
ATOM 1509 N N . ASN A 1 192 ? -18.438 11.833 7.639 1.00 82.69 192 ASN A N 1
ATOM 1510 C CA . ASN A 1 192 ? -19.347 10.879 6.983 1.00 82.69 192 ASN A CA 1
ATOM 1511 C C . ASN A 1 192 ? -18.825 9.424 6.978 1.00 82.69 192 ASN A C 1
ATOM 1513 O O . ASN A 1 192 ? -18.944 8.714 5.979 1.00 82.69 192 ASN A O 1
ATOM 1517 N N . GLY A 1 193 ? -18.223 8.988 8.091 1.00 82.06 193 GLY A N 1
ATOM 1518 C CA . GLY A 1 193 ? -17.680 7.632 8.243 1.00 82.06 193 GLY A CA 1
ATOM 1519 C C . GLY A 1 193 ? -16.383 7.381 7.468 1.00 82.06 193 GLY A C 1
ATOM 1520 O O . GLY A 1 193 ? -16.037 6.230 7.210 1.00 82.06 193 GLY A O 1
ATOM 1521 N N . ARG A 1 194 ? -15.676 8.440 7.052 1.00 82.06 194 ARG A N 1
ATOM 1522 C CA . ARG A 1 194 ? -14.411 8.351 6.320 1.00 82.06 194 ARG A CA 1
ATOM 1523 C C . ARG A 1 194 ? -13.369 9.322 6.845 1.00 82.06 194 ARG A C 1
ATOM 1525 O O . ARG A 1 194 ? -13.705 10.441 7.213 1.00 82.06 194 ARG A O 1
ATOM 1532 N N . VAL A 1 195 ? -12.103 8.921 6.784 1.00 83.25 195 VAL A N 1
ATOM 1533 C CA . VAL A 1 195 ? -10.991 9.873 6.862 1.00 83.25 195 VAL A CA 1
ATOM 1534 C C . VAL A 1 195 ? -11.035 10.757 5.617 1.00 83.25 195 VAL A C 1
ATOM 1536 O O . VAL A 1 195 ? -11.232 10.249 4.507 1.00 83.25 195 VAL A O 1
ATOM 1539 N N . GLU A 1 196 ? -10.903 12.071 5.794 1.00 71.56 196 GLU A N 1
ATOM 1540 C CA . GLU A 1 196 ? -10.930 13.004 4.671 1.00 71.56 196 GLU A CA 1
ATOM 1541 C C . GLU A 1 196 ? -9.782 12.704 3.693 1.00 71.56 196 GLU A C 1
ATOM 1543 O O . GLU A 1 196 ? -8.606 12.597 4.055 1.00 71.56 196 GLU A O 1
ATOM 1548 N N . GLY A 1 197 ? -10.150 12.520 2.426 1.00 61.03 197 GLY A N 1
ATOM 1549 C CA . GLY A 1 197 ? -9.219 12.224 1.353 1.00 61.03 197 GLY A CA 1
ATOM 1550 C C . GLY A 1 197 ? -8.966 13.436 0.478 1.00 61.03 197 GLY A C 1
ATOM 1551 O O . GLY A 1 197 ? -9.908 14.020 -0.052 1.00 61.03 197 GLY A O 1
ATOM 1552 N N . VAL A 1 198 ? -7.696 13.773 0.252 1.00 52.91 198 VAL A N 1
ATOM 1553 C CA . VAL A 1 198 ? -7.330 14.635 -0.875 1.00 52.91 198 VAL A CA 1
ATOM 1554 C C . VAL A 1 198 ? -7.142 13.725 -2.080 1.00 52.91 198 VAL A C 1
ATOM 1556 O O . VAL A 1 198 ? -6.139 13.022 -2.192 1.00 52.91 198 VAL A O 1
ATOM 1559 N N . CYS A 1 199 ? -8.118 13.726 -2.983 1.00 44.19 199 CYS A N 1
ATOM 1560 C CA . CYS A 1 199 ? -7.991 13.050 -4.266 1.00 44.19 199 CYS A CA 1
ATOM 1561 C C . CYS A 1 199 ? -7.270 13.997 -5.243 1.00 44.19 199 CYS A C 1
ATOM 1563 O O . CYS A 1 199 ? -7.823 15.048 -5.568 1.00 44.19 199 CYS A O 1
ATOM 1565 N N . PRO A 1 200 ? -6.049 13.700 -5.719 1.00 42.53 200 PRO A N 1
ATOM 1566 C CA . PRO A 1 200 ? -5.535 14.380 -6.893 1.00 42.53 200 PRO A CA 1
ATOM 1567 C C . PRO A 1 200 ? -6.351 13.931 -8.114 1.00 42.53 200 PRO A C 1
ATOM 1569 O O . PRO A 1 200 ? -6.349 12.757 -8.474 1.00 42.53 200 PRO A O 1
ATOM 1572 N N . ASP A 1 201 ? -7.035 14.877 -8.762 1.00 37.75 201 ASP A N 1
ATOM 1573 C CA . ASP A 1 201 ? -7.805 14.651 -10.001 1.00 37.75 201 ASP A CA 1
ATOM 1574 C C . ASP A 1 201 ? -6.920 14.254 -11.194 1.00 37.75 201 ASP A C 1
ATOM 1576 O O . ASP A 1 201 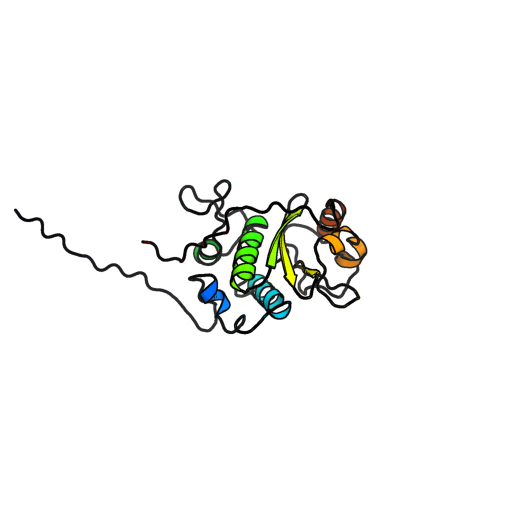? -7.389 13.700 -12.191 1.00 37.75 201 ASP A O 1
ATOM 1580 N N . TRP A 1 202 ? -5.613 14.510 -11.112 1.00 45.97 202 TRP A N 1
ATOM 1581 C CA . TRP A 1 202 ? -4.662 14.018 -12.094 1.00 45.97 202 TRP A CA 1
ATOM 1582 C C . TRP A 1 202 ? -4.342 12.559 -11.777 1.00 45.97 202 TRP A C 1
ATOM 1584 O O . TRP A 1 202 ? -3.400 12.237 -11.055 1.00 45.97 202 TRP A O 1
ATOM 1594 N N . GLY A 1 203 ? -5.140 11.654 -12.344 1.00 41.88 203 GLY A N 1
ATOM 1595 C CA . GLY A 1 203 ? -4.768 10.250 -12.431 1.00 41.88 203 GLY A CA 1
ATOM 1596 C C . GLY A 1 203 ? -3.319 10.157 -12.896 1.00 41.88 203 GLY A C 1
ATOM 1597 O O . GLY A 1 203 ? -2.962 10.757 -13.914 1.00 41.88 203 GLY A O 1
ATOM 1598 N N . ILE A 1 204 ? -2.486 9.470 -12.112 1.00 49.56 204 ILE A N 1
ATOM 1599 C CA . ILE A 1 204 ? -1.118 9.123 -12.478 1.00 49.56 204 ILE A CA 1
ATOM 1600 C C . ILE A 1 204 ? -1.206 8.444 -13.849 1.00 49.56 204 ILE A C 1
ATOM 1602 O O . ILE A 1 204 ? -1.499 7.255 -13.950 1.00 49.56 204 ILE A O 1
ATOM 1606 N N . ARG A 1 205 ? -1.001 9.197 -14.931 1.00 49.12 205 ARG A N 1
ATOM 1607 C CA . ARG A 1 205 ? -0.604 8.618 -16.206 1.00 49.12 205 ARG A CA 1
ATOM 1608 C C . ARG A 1 205 ? 0.828 8.189 -15.956 1.00 49.12 205 ARG A C 1
ATOM 1610 O O . ARG A 1 205 ? 1.731 8.999 -16.126 1.00 49.12 205 ARG A O 1
ATOM 1617 N N . ALA A 1 206 ? 0.995 6.987 -15.407 1.00 50.50 206 ALA A N 1
ATOM 1618 C CA . ALA A 1 206 ? 2.306 6.395 -15.216 1.00 50.50 206 ALA A CA 1
ATOM 1619 C C . ALA A 1 206 ? 2.983 6.445 -16.581 1.00 50.50 206 ALA A C 1
ATOM 1621 O O . ALA A 1 206 ? 2.443 5.917 -17.560 1.00 50.50 206 ALA A O 1
ATOM 1622 N N . HIS A 1 207 ? 4.094 7.165 -16.677 1.00 54.41 207 HIS A N 1
ATOM 1623 C CA . HIS A 1 207 ? 4.846 7.121 -17.911 1.00 54.41 207 HIS A CA 1
ATOM 1624 C C . HIS A 1 207 ? 5.462 5.724 -17.961 1.00 54.41 207 HIS A C 1
ATOM 1626 O O . HIS A 1 207 ? 6.191 5.318 -17.058 1.00 54.41 207 HIS A O 1
ATOM 1632 N N . CYS A 1 208 ? 5.136 4.952 -19.000 1.00 53.22 208 CYS A N 1
ATOM 1633 C CA . CYS A 1 208 ? 5.972 3.808 -19.350 1.00 53.22 208 CYS A CA 1
ATOM 1634 C C . CYS A 1 208 ? 7.409 4.331 -19.508 1.00 53.22 208 CYS A C 1
ATOM 1636 O O . CYS A 1 208 ? 7.590 5.440 -20.017 1.00 53.22 208 CYS A O 1
ATOM 1638 N N . MET A 1 209 ? 8.429 3.559 -19.112 1.00 51.56 209 MET A N 1
ATOM 1639 C CA . MET A 1 209 ? 9.852 3.950 -19.263 1.00 51.56 209 MET A CA 1
ATOM 1640 C C . MET A 1 209 ? 10.328 4.025 -20.724 1.00 51.56 209 MET A C 1
ATOM 1642 O O . MET A 1 209 ? 11.518 3.891 -21.007 1.00 51.56 209 MET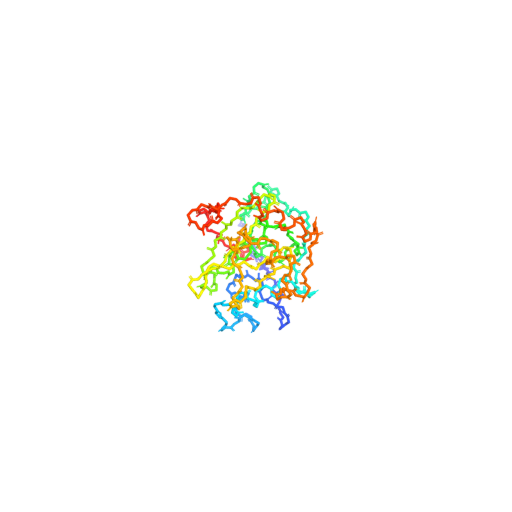 A O 1
ATOM 1646 N N . ASP A 1 210 ? 9.420 4.220 -21.671 1.00 48.56 210 ASP A N 1
ATOM 1647 C CA . ASP A 1 210 ? 9.771 4.543 -23.038 1.00 48.56 210 ASP A CA 1
ATOM 1648 C C . ASP A 1 210 ? 10.161 6.023 -23.069 1.00 48.56 210 ASP A C 1
ATOM 1650 O O . ASP A 1 210 ? 9.319 6.898 -23.251 1.00 48.56 210 ASP A O 1
ATOM 1654 N N . PHE A 1 211 ? 11.445 6.310 -22.844 1.00 41.47 211 PHE A N 1
ATOM 1655 C CA . PHE A 1 211 ? 12.028 7.604 -23.187 1.00 41.47 211 PHE A CA 1
ATOM 1656 C C . PHE A 1 211 ? 11.952 7.747 -24.714 1.00 41.47 211 PHE A C 1
ATOM 1658 O O . PHE A 1 211 ? 12.695 7.073 -25.427 1.00 41.47 211 PHE A O 1
ATOM 1665 N N . HIS A 1 212 ? 11.014 8.552 -25.208 1.00 41.75 212 HIS A N 1
ATOM 1666 C CA . HIS A 1 212 ? 10.951 8.978 -26.608 1.00 41.75 212 HIS A CA 1
ATOM 1667 C C . HIS A 1 212 ? 11.522 10.385 -26.756 1.00 41.75 212 HIS A C 1
ATOM 1669 O O . HIS A 1 212 ? 11.263 11.223 -25.862 1.00 41.75 212 HIS A O 1
#

Nearest PDB structures (foldseek):
  2f4m-assembly1_A  TM=5.645E-01  e=1.044E-02  Mus musculus
  3u84-assembly3_B-2  TM=5.253E-01  e=3.761E-01  Homo sapiens
  4x5y-assembly1_A  TM=4.864E-01  e=5.713E-01  Homo sapiens
  3re2-assembly1_A  TM=4.718E-01  e=3.542E-01  Nematostella vectensis
  6pkc-assembly2_B  TM=4.411E-01  e=8.679E-01  Homo sapiens

Foldseek 3Di:
DDPDPDDDDDDDDQDDDLPAFRLLDLLSNCCRPLNPPDDFPSNVVSVLCQQQDPVQHAEEDDFDADPDDPDDDPRGDQQLSCCRPPPSYHHQNSQQSNSCRNCVSRVWDWFWFDWDVGIAIWTDDPHDIAGRRSHQSKWWADPVGHTDHLLRCLVCVCVTQPVGPRMGVVRHGNPDDSVVVSVRSVRFDADPSHGDTDDDPPNCPNDRPPPD

Organism: NCBI:txid412755

Secondary structure (DSSP, 8-state):
----------------BTTB--TTSHHHHHTSTTTTT--HHHHHHHHHHHHTSTTT--EE-SPPB-SS-SSEETTEE--HHHIIIIISEE-HHHHHHHHHHHHHHTT-EEEEEEETTEEEEEEEETTEEEE-BTTTTB-BB-TTSSBPPHHHHHHSHIIIIII-SSB-SS---SSS-HHHHHHHHHT--EETTEEPP---SS---PPPS---

pLDDT: mean 85.34, std 14.64, range [37.75, 98.62]

Solvent-accessible surface area (backbone atoms only — not comparable to full-atom values): 12242 Å² total; per-residue (Å²): 135,83,82,80,80,77,83,76,90,82,82,85,86,81,90,74,57,100,88,50,60,40,59,54,34,64,64,47,33,46,62,25,82,80,38,42,96,47,51,61,66,61,28,54,51,38,53,40,53,43,33,59,30,97,88,68,29,52,45,72,49,75,70,52,68,48,98,74,80,81,59,56,57,98,47,25,57,48,31,44,35,55,37,64,74,76,64,51,46,26,31,39,63,35,45,19,41,33,49,36,52,45,31,48,72,63,73,42,49,49,45,39,32,58,45,77,95,46,36,42,34,34,38,41,43,98,93,42,57,25,36,63,40,44,54,40,30,37,38,31,43,45,97,91,67,49,58,35,20,66,41,56,34,28,76,36,15,61,57,51,60,71,66,40,82,54,45,46,85,70,64,54,47,84,89,54,53,68,66,58,54,24,52,34,29,58,70,42,65,69,57,97,83,28,54,56,52,67,71,72,86,71,69,81,75,61,65,52,76,72,86,126